Protein AF-A0A7M2Z1N0-F1 (afdb_monomer_lite)

Structure (mmCIF, N/CA/C/O backbone):
data_AF-A0A7M2Z1N0-F1
#
_entry.id   AF-A0A7M2Z1N0-F1
#
loop_
_atom_site.group_PDB
_atom_site.id
_atom_site.type_symbol
_atom_site.label_atom_id
_atom_site.label_alt_id
_atom_site.label_comp_id
_atom_site.label_asym_id
_atom_site.label_entity_id
_atom_site.label_seq_id
_atom_site.pdbx_PDB_ins_code
_atom_site.Cartn_x
_atom_site.Cartn_y
_atom_site.Cartn_z
_atom_site.occupancy
_atom_site.B_iso_or_equiv
_atom_site.auth_seq_id
_atom_site.auth_comp_id
_atom_site.auth_asym_id
_atom_site.auth_atom_id
_atom_site.pdbx_PDB_model_num
ATOM 1 N N . MET A 1 1 ? 5.461 -5.531 4.318 1.00 90.56 1 MET A N 1
ATOM 2 C CA . MET A 1 1 ? 5.953 -4.164 4.596 1.00 90.56 1 MET A CA 1
ATOM 3 C C . MET A 1 1 ? 7.405 -4.163 5.046 1.00 90.56 1 MET A C 1
ATOM 5 O O . MET A 1 1 ? 8.198 -3.642 4.290 1.00 90.56 1 MET A O 1
ATOM 9 N N . LEU A 1 2 ? 7.795 -4.766 6.182 1.00 91.38 2 LEU A N 1
ATOM 10 C CA . LEU A 1 2 ? 9.222 -4.802 6.568 1.00 91.38 2 LEU A CA 1
ATOM 11 C C . LEU A 1 2 ? 10.112 -5.473 5.506 1.00 91.38 2 LEU A C 1
ATOM 13 O O . LEU A 1 2 ? 11.117 -4.888 5.131 1.00 91.38 2 LEU A O 1
ATOM 17 N N . ALA A 1 3 ? 9.713 -6.652 5.008 1.00 93.00 3 ALA A N 1
ATOM 18 C CA . ALA A 1 3 ? 10.433 -7.359 3.941 1.00 93.00 3 ALA A CA 1
ATOM 19 C C . ALA A 1 3 ? 10.630 -6.467 2.703 1.00 93.00 3 ALA A C 1
ATOM 21 O O . ALA A 1 3 ? 11.765 -6.174 2.363 1.00 93.00 3 ALA A O 1
ATOM 22 N N . VAL A 1 4 ? 9.543 -5.908 2.160 1.00 93.25 4 VAL A N 1
ATOM 23 C CA . VAL A 1 4 ? 9.588 -4.947 1.040 1.00 93.25 4 VAL A CA 1
ATOM 24 C C . VAL A 1 4 ? 10.493 -3.743 1.330 1.00 93.25 4 VAL A C 1
ATOM 26 O O . VAL A 1 4 ? 11.291 -3.357 0.492 1.00 93.25 4 VAL A O 1
ATOM 29 N N . GLY A 1 5 ? 10.468 -3.183 2.543 1.00 92.56 5 GLY A N 1
ATOM 30 C CA . GLY A 1 5 ? 11.383 -2.095 2.906 1.00 92.56 5 GLY A CA 1
ATOM 31 C C . GLY A 1 5 ? 12.863 -2.502 2.859 1.00 92.56 5 GLY A C 1
ATOM 32 O O . GLY A 1 5 ? 13.707 -1.705 2.458 1.00 92.56 5 GLY A O 1
ATOM 33 N N . VAL A 1 6 ? 13.183 -3.743 3.239 1.00 94.00 6 VAL A N 1
ATOM 34 C CA . VAL A 1 6 ? 14.538 -4.304 3.105 1.00 94.00 6 VAL A CA 1
ATOM 35 C C . VAL A 1 6 ? 14.880 -4.554 1.637 1.00 94.00 6 VAL A C 1
ATOM 37 O O . VAL A 1 6 ? 15.992 -4.236 1.225 1.00 94.00 6 VAL A O 1
ATOM 40 N N . GLU A 1 7 ? 13.941 -5.074 0.847 1.00 93.38 7 GLU A N 1
ATOM 41 C CA . GLU A 1 7 ? 14.101 -5.296 -0.597 1.00 93.38 7 GLU A CA 1
ATOM 42 C C . GLU A 1 7 ? 14.422 -3.979 -1.310 1.00 93.38 7 GLU A C 1
ATOM 44 O O . GLU A 1 7 ? 15.454 -3.883 -1.971 1.00 93.38 7 GLU A O 1
ATOM 49 N N . VAL A 1 8 ? 13.643 -2.921 -1.056 1.00 91.19 8 VAL A N 1
ATOM 50 C CA . VAL A 1 8 ? 13.890 -1.567 -1.573 1.00 91.19 8 VAL A CA 1
ATOM 51 C C . VAL A 1 8 ? 15.284 -1.072 -1.176 1.00 91.19 8 VAL A C 1
ATOM 53 O O . VAL A 1 8 ? 16.044 -0.615 -2.032 1.00 91.19 8 VAL A O 1
ATOM 56 N N . LEU A 1 9 ? 15.674 -1.189 0.099 1.00 92.81 9 LEU A N 1
ATOM 57 C CA . LEU A 1 9 ? 17.006 -0.766 0.541 1.00 92.81 9 LEU A CA 1
ATOM 58 C C . LEU A 1 9 ? 18.113 -1.501 -0.222 1.00 92.81 9 LEU A C 1
ATOM 60 O O . LEU A 1 9 ? 19.045 -0.870 -0.724 1.00 92.81 9 LEU A O 1
ATOM 64 N N . VAL A 1 10 ? 18.017 -2.828 -0.295 1.00 92.81 10 VAL A N 1
ATOM 65 C CA . VAL A 1 10 ? 19.025 -3.696 -0.909 1.00 92.81 10 VAL A CA 1
ATOM 66 C C . VAL A 1 10 ? 19.112 -3.439 -2.410 1.00 92.81 10 VAL A C 1
ATOM 68 O O . VAL A 1 10 ? 20.208 -3.228 -2.929 1.00 92.81 10 VAL A O 1
ATOM 71 N N . THR A 1 11 ? 17.978 -3.388 -3.103 1.00 90.25 11 THR A N 1
ATOM 72 C CA . THR A 1 11 ? 17.897 -3.219 -4.556 1.00 90.25 11 THR A CA 1
ATOM 73 C C . THR A 1 11 ? 18.442 -1.873 -5.005 1.00 90.25 11 THR A C 1
ATOM 75 O O . THR A 1 11 ? 19.354 -1.831 -5.830 1.00 90.25 11 THR A O 1
ATOM 78 N N . TYR A 1 12 ? 18.020 -0.775 -4.378 1.00 89.00 12 TYR A N 1
ATOM 79 C CA . TYR A 1 12 ? 18.525 0.557 -4.724 1.00 89.00 12 TYR A CA 1
ATOM 80 C C . TYR A 1 12 ? 19.958 0.821 -4.222 1.00 89.00 12 TYR A C 1
ATOM 82 O O . TYR A 1 12 ? 20.596 1.784 -4.651 1.00 89.00 12 TYR A O 1
ATOM 90 N N . THR A 1 13 ? 20.491 -0.037 -3.345 1.00 90.31 13 THR A N 1
ATOM 91 C CA . THR A 1 13 ? 21.913 -0.018 -2.970 1.00 90.31 13 THR A CA 1
ATOM 92 C C . THR A 1 13 ? 22.778 -0.784 -3.971 1.00 90.31 13 THR A C 1
ATOM 94 O O . THR A 1 13 ? 23.882 -0.333 -4.276 1.00 90.31 13 THR A O 1
ATOM 97 N N . ARG A 1 14 ? 22.306 -1.942 -4.460 1.00 91.44 14 ARG A N 1
ATOM 98 C CA . ARG A 1 14 ? 23.122 -2.902 -5.223 1.00 91.44 14 ARG A CA 1
ATOM 99 C C . ARG A 1 14 ? 23.030 -2.748 -6.741 1.00 91.44 14 ARG A C 1
ATOM 101 O O . ARG A 1 14 ? 24.012 -3.030 -7.422 1.00 91.44 14 ARG A O 1
ATOM 108 N N . ILE A 1 15 ? 21.860 -2.388 -7.273 1.00 85.38 15 ILE A N 1
ATOM 109 C CA . ILE A 1 15 ? 21.615 -2.418 -8.719 1.00 85.38 15 ILE A CA 1
ATOM 110 C C . ILE A 1 15 ? 22.204 -1.155 -9.370 1.00 85.38 15 ILE A C 1
ATOM 112 O O . ILE A 1 15 ? 22.010 -0.049 -8.851 1.00 85.38 15 ILE A O 1
ATOM 116 N N . PRO A 1 16 ? 22.935 -1.276 -10.496 1.00 86.25 16 PRO A N 1
ATOM 117 C CA . PRO A 1 16 ? 23.419 -0.128 -11.251 1.00 86.25 16 PRO A CA 1
ATOM 118 C C . PRO A 1 16 ? 22.291 0.833 -11.643 1.00 86.25 16 PRO A C 1
ATOM 120 O O . PRO A 1 16 ? 21.259 0.426 -12.157 1.00 86.25 16 PRO A O 1
ATOM 123 N N . VAL A 1 17 ? 22.520 2.139 -11.492 1.00 85.56 17 VAL A N 1
ATOM 124 C CA . VAL A 1 17 ? 21.504 3.186 -11.734 1.00 85.56 17 VAL A CA 1
ATOM 125 C C . VAL A 1 17 ? 20.856 3.105 -13.123 1.00 85.56 17 VAL A C 1
ATOM 127 O O . VAL A 1 17 ? 19.671 3.378 -13.252 1.00 85.56 17 VAL A O 1
ATOM 130 N N . ARG A 1 18 ? 21.608 2.694 -14.153 1.00 81.44 18 ARG A N 1
ATOM 131 C CA . ARG A 1 18 ? 21.105 2.535 -15.533 1.00 81.44 18 ARG A CA 1
ATOM 132 C C . ARG A 1 18 ? 20.055 1.424 -15.691 1.00 81.44 18 ARG A C 1
ATOM 134 O O . ARG A 1 18 ? 19.368 1.399 -16.704 1.00 81.44 18 ARG A O 1
ATOM 141 N N . GLU A 1 19 ? 20.000 0.493 -14.742 1.00 80.19 19 GLU A N 1
ATOM 142 C CA . GLU A 1 19 ? 19.048 -0.624 -14.702 1.00 80.19 19 GLU A CA 1
ATOM 143 C C . GLU A 1 19 ? 17.801 -0.258 -13.877 1.00 80.19 19 GLU A C 1
ATOM 145 O O . GLU A 1 19 ? 16.768 -0.902 -14.008 1.00 80.19 19 GLU A O 1
ATOM 150 N N . LEU A 1 20 ? 17.867 0.820 -13.084 1.00 81.44 20 LEU A N 1
ATOM 151 C CA . LEU A 1 20 ? 16.766 1.309 -12.262 1.00 81.44 20 LEU A CA 1
ATOM 152 C C . LEU A 1 20 ? 15.979 2.417 -12.970 1.00 81.44 20 LEU A C 1
ATOM 154 O O . LEU A 1 20 ? 16.529 3.306 -13.624 1.00 81.44 20 LEU A O 1
ATOM 158 N N . TYR A 1 21 ? 14.667 2.425 -12.768 1.00 73.88 21 TYR A N 1
ATOM 159 C CA . TYR A 1 21 ? 13.783 3.413 -13.375 1.00 73.88 21 TYR A CA 1
ATOM 160 C C . TYR A 1 21 ? 13.758 4.731 -12.602 1.00 73.88 21 TYR A C 1
ATOM 162 O O . TYR A 1 21 ? 13.523 4.760 -11.393 1.00 73.88 21 TYR A O 1
ATOM 170 N N . HIS A 1 22 ? 13.982 5.846 -13.307 1.00 73.44 22 HIS A N 1
ATOM 171 C CA . HIS A 1 22 ? 13.961 7.202 -12.733 1.00 73.44 22 HIS A CA 1
ATOM 172 C C . HIS A 1 22 ? 14.887 7.394 -11.523 1.00 73.44 22 HIS A C 1
ATOM 174 O O . HIS A 1 22 ? 14.606 8.160 -10.598 1.00 73.44 22 HIS A O 1
ATOM 180 N N . VAL A 1 23 ? 16.029 6.711 -11.524 1.00 76.88 23 VAL A N 1
ATOM 181 C CA . VAL A 1 23 ? 17.071 6.883 -10.511 1.00 76.88 23 VAL A CA 1
ATOM 182 C C . VAL A 1 23 ? 18.241 7.641 -11.124 1.00 76.88 23 VAL A C 1
ATOM 184 O O . VAL A 1 23 ? 18.687 7.326 -12.220 1.00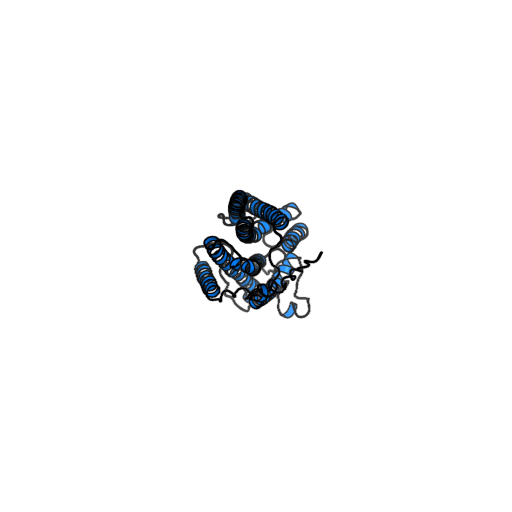 76.88 23 VAL A O 1
ATOM 187 N N . ARG A 1 24 ? 18.732 8.671 -10.427 1.00 79.88 24 ARG A N 1
ATOM 188 C CA . ARG A 1 24 ? 19.894 9.474 -10.860 1.00 79.88 24 ARG A CA 1
ATOM 189 C C . ARG A 1 24 ? 21.173 9.146 -10.088 1.00 79.88 24 ARG A C 1
ATOM 191 O O . ARG A 1 24 ? 22.262 9.462 -10.550 1.00 79.88 24 ARG A O 1
ATOM 198 N N . SER A 1 25 ? 21.046 8.527 -8.917 1.00 80.69 25 SER A N 1
ATOM 199 C CA . SER A 1 25 ? 22.147 8.202 -8.010 1.00 80.69 25 SER A CA 1
ATOM 200 C C . SER A 1 25 ? 21.927 6.837 -7.358 1.00 80.69 25 SER A C 1
ATOM 202 O O . SER A 1 25 ? 20.792 6.450 -7.097 1.00 80.69 25 SER A O 1
ATOM 204 N N . GLY A 1 26 ? 23.011 6.097 -7.116 1.00 83.44 26 GLY A N 1
ATOM 205 C CA . GLY A 1 26 ? 22.979 4.757 -6.520 1.00 83.44 26 GLY A CA 1
ATOM 206 C C . GLY A 1 26 ? 23.680 4.694 -5.163 1.00 83.44 26 GLY A C 1
ATOM 207 O O . GLY A 1 26 ? 24.181 5.700 -4.655 1.00 83.44 26 GLY A O 1
ATOM 208 N N . GLY A 1 27 ? 23.739 3.493 -4.591 1.00 87.62 27 GLY A N 1
ATOM 209 C CA . GLY A 1 27 ? 24.408 3.222 -3.319 1.00 87.62 27 GLY A CA 1
ATOM 210 C C . GLY A 1 27 ? 23.518 3.444 -2.093 1.00 87.62 27 GLY A C 1
ATOM 211 O O . GLY A 1 27 ? 22.333 3.757 -2.198 1.00 87.62 27 GLY A O 1
ATOM 212 N N . ILE A 1 28 ? 24.108 3.282 -0.904 1.00 91.50 28 ILE A N 1
ATOM 213 C CA . ILE A 1 28 ? 23.374 3.194 0.374 1.00 91.50 28 ILE A CA 1
ATOM 214 C C . ILE A 1 28 ? 22.500 4.428 0.630 1.00 91.50 28 ILE A C 1
ATOM 216 O O . ILE A 1 28 ? 21.374 4.294 1.100 1.00 91.50 28 ILE A O 1
ATOM 220 N N . ALA A 1 29 ? 22.981 5.631 0.303 1.00 88.06 29 ALA A N 1
ATOM 221 C CA . ALA A 1 29 ? 22.214 6.861 0.505 1.00 88.06 29 ALA A CA 1
ATOM 222 C C . ALA A 1 29 ? 20.947 6.911 -0.370 1.00 88.06 29 ALA A C 1
ATOM 224 O O . ALA A 1 29 ? 19.878 7.283 0.114 1.00 88.06 29 ALA A O 1
ATOM 225 N N . ALA A 1 30 ? 21.046 6.489 -1.635 1.00 84.00 30 ALA A N 1
ATOM 226 C CA . ALA A 1 30 ? 19.900 6.410 -2.537 1.00 84.00 30 ALA A CA 1
ATOM 227 C C . ALA A 1 30 ? 18.911 5.323 -2.087 1.00 84.00 30 ALA A C 1
ATOM 229 O O . ALA A 1 30 ? 17.706 5.576 -2.026 1.00 84.00 30 ALA A O 1
ATOM 230 N N . GLY A 1 31 ? 19.423 4.153 -1.683 1.00 89.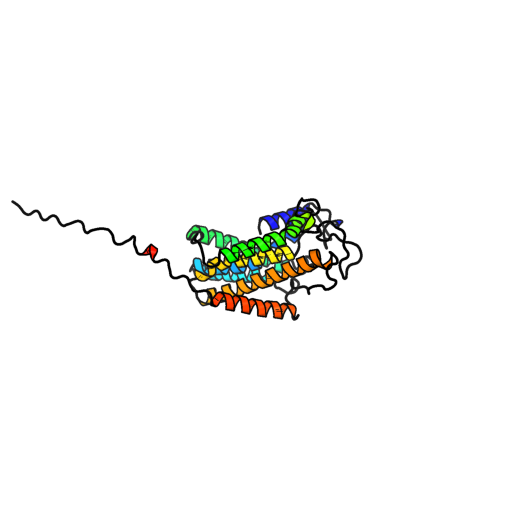56 31 GLY A N 1
ATOM 231 C CA . GLY A 1 31 ? 18.614 3.078 -1.109 1.00 89.56 31 GLY A CA 1
ATOM 232 C C . GLY A 1 31 ? 17.877 3.497 0.162 1.00 89.56 31 GLY A C 1
ATOM 233 O O . GLY A 1 31 ? 16.673 3.266 0.285 1.00 89.56 31 GLY A O 1
ATOM 234 N N . ALA A 1 32 ? 18.550 4.198 1.075 1.00 90.62 32 ALA A N 1
ATOM 235 C CA . ALA A 1 32 ? 17.934 4.747 2.279 1.00 90.62 32 ALA A CA 1
ATOM 236 C C . ALA A 1 32 ? 16.858 5.794 1.947 1.00 90.62 32 ALA A C 1
ATOM 238 O O . ALA A 1 32 ? 15.781 5.770 2.540 1.00 90.62 32 ALA A O 1
ATOM 239 N N . GLY A 1 33 ? 17.103 6.672 0.968 1.00 88.38 33 GLY A N 1
ATOM 240 C CA . GLY A 1 33 ? 16.124 7.663 0.510 1.00 88.38 33 GLY A CA 1
ATOM 241 C C . GLY A 1 33 ? 14.858 7.033 -0.081 1.00 88.38 33 GLY A C 1
ATOM 242 O O . GLY A 1 33 ? 13.748 7.467 0.230 1.00 88.38 33 GLY A O 1
ATOM 243 N N . ARG A 1 34 ? 15.007 5.971 -0.880 1.00 88.50 34 ARG A N 1
ATOM 244 C CA . ARG A 1 34 ? 13.884 5.203 -1.446 1.00 88.50 34 ARG A CA 1
ATOM 245 C C . ARG A 1 34 ? 13.136 4.412 -0.378 1.00 88.50 34 ARG A C 1
ATOM 247 O O . ARG A 1 34 ? 11.911 4.437 -0.352 1.00 88.50 34 ARG A O 1
ATOM 254 N N . THR A 1 35 ? 13.858 3.822 0.570 1.00 92.19 35 THR A N 1
ATOM 255 C CA . THR A 1 35 ? 13.254 3.156 1.734 1.00 92.19 35 THR A CA 1
ATOM 256 C C . THR A 1 35 ? 12.463 4.146 2.584 1.00 92.19 35 THR A C 1
ATOM 258 O O . THR A 1 35 ? 11.361 3.841 3.024 1.00 92.19 35 THR A O 1
ATOM 261 N N . LEU A 1 36 ? 12.977 5.363 2.786 1.00 91.56 36 LEU A N 1
ATOM 262 C CA . LEU A 1 36 ? 12.258 6.414 3.503 1.00 91.56 36 LEU A CA 1
ATOM 263 C C . LEU A 1 36 ? 10.982 6.840 2.760 1.00 91.56 36 LEU A C 1
ATOM 265 O O . LEU A 1 36 ? 9.962 7.081 3.402 1.00 91.56 36 LEU A O 1
ATOM 269 N N . ALA A 1 37 ? 11.019 6.905 1.425 1.00 89.38 37 ALA A N 1
ATOM 270 C CA . ALA A 1 37 ? 9.825 7.143 0.617 1.00 89.38 37 ALA A CA 1
ATOM 271 C C . ALA A 1 37 ? 8.790 6.024 0.806 1.00 89.38 37 ALA A C 1
ATOM 273 O O . ALA A 1 37 ? 7.655 6.341 1.147 1.00 89.38 37 ALA A O 1
ATOM 274 N N . PHE A 1 38 ? 9.211 4.757 0.729 1.00 92.69 38 PHE A N 1
ATOM 275 C CA . PHE A 1 38 ? 8.374 3.580 0.994 1.00 92.69 38 PHE A CA 1
ATOM 276 C C . PHE A 1 38 ? 7.762 3.580 2.414 1.00 92.69 38 PHE A C 1
ATOM 278 O O . PHE A 1 38 ? 6.584 3.292 2.634 1.00 92.69 38 PHE A O 1
ATOM 285 N N . VAL A 1 39 ? 8.557 3.939 3.426 1.00 94.44 39 VAL A N 1
ATOM 286 C CA . VAL A 1 39 ? 8.072 4.070 4.808 1.00 94.44 39 VAL A CA 1
ATOM 287 C C . VAL A 1 39 ? 7.045 5.206 4.921 1.00 94.44 39 VAL A C 1
ATOM 289 O O . VAL A 1 39 ? 6.071 5.088 5.661 1.00 94.44 39 VAL A O 1
ATOM 292 N N . GLY A 1 40 ? 7.221 6.301 4.181 1.00 92.44 40 GLY A N 1
ATOM 293 C CA . GLY A 1 40 ? 6.223 7.366 4.113 1.00 92.44 40 GLY A CA 1
ATOM 294 C C . GLY A 1 40 ? 4.930 6.905 3.436 1.00 92.44 40 GLY A C 1
ATOM 295 O O . GLY A 1 40 ? 3.848 7.024 4.011 1.00 92.44 40 GLY A O 1
ATOM 296 N N . PHE A 1 41 ? 5.045 6.337 2.238 1.00 92.00 41 PHE A N 1
ATOM 297 C CA . PHE A 1 41 ? 3.962 5.747 1.460 1.00 92.00 41 PHE A CA 1
ATOM 298 C C . PHE A 1 41 ? 4.438 4.414 0.892 1.00 92.00 41 PHE A C 1
ATOM 300 O O . PHE A 1 41 ? 5.450 4.416 0.203 1.00 92.00 41 PHE A O 1
ATOM 307 N N . PRO A 1 42 ? 3.745 3.300 1.181 1.00 95.19 42 PRO A N 1
ATOM 308 C CA . PRO A 1 42 ? 2.372 3.194 1.677 1.00 95.19 42 PRO A CA 1
ATOM 309 C C . PRO A 1 42 ? 2.281 3.055 3.206 1.00 95.19 42 PRO A C 1
ATOM 311 O O . PRO A 1 42 ? 1.185 3.117 3.773 1.00 95.19 42 PRO A O 1
ATOM 314 N N . VAL A 1 43 ? 3.409 2.838 3.895 1.00 96.88 43 VAL A N 1
ATOM 315 C CA . VAL A 1 43 ? 3.412 2.381 5.296 1.00 96.88 43 VAL A CA 1
ATOM 316 C C . VAL A 1 43 ? 2.797 3.419 6.243 1.00 96.88 43 VAL A C 1
ATOM 318 O O . VAL A 1 43 ? 2.075 3.031 7.162 1.00 96.88 43 VAL A O 1
ATOM 321 N N . GLY A 1 44 ? 2.977 4.720 5.994 1.00 96.00 44 GLY A N 1
ATOM 322 C CA . GLY A 1 44 ? 2.344 5.793 6.769 1.00 96.00 44 GLY A CA 1
ATOM 323 C C . GLY A 1 44 ? 0.810 5.725 6.784 1.00 96.00 44 GLY A C 1
ATOM 324 O O . GLY A 1 44 ? 0.187 5.846 7.841 1.00 96.00 44 GLY A O 1
ATOM 325 N N . LEU A 1 45 ? 0.175 5.431 5.646 1.00 96.75 45 LEU A N 1
ATOM 326 C CA . LEU A 1 45 ? -1.287 5.299 5.584 1.00 96.75 45 LEU A CA 1
ATOM 327 C C . LEU A 1 45 ? -1.780 4.059 6.349 1.00 96.75 45 LEU A C 1
ATOM 329 O O . LEU A 1 45 ? -2.741 4.125 7.117 1.00 96.75 45 LEU A O 1
ATOM 333 N N . ALA A 1 46 ? -1.086 2.926 6.223 1.00 98.00 46 ALA A N 1
ATOM 334 C CA . ALA A 1 46 ? -1.409 1.744 7.023 1.00 98.00 46 ALA A CA 1
ATOM 335 C C . ALA A 1 46 ? -1.200 1.993 8.530 1.00 98.00 46 ALA A C 1
ATOM 337 O O . ALA A 1 46 ? -2.007 1.558 9.357 1.00 98.00 46 ALA A O 1
ATOM 338 N N . ALA A 1 47 ? -0.161 2.744 8.895 1.00 97.94 47 ALA A N 1
ATOM 339 C CA . ALA A 1 47 ? 0.136 3.111 10.272 1.00 97.94 47 ALA A CA 1
ATOM 340 C C . ALA A 1 47 ? -0.982 3.955 10.909 1.00 97.94 47 ALA A C 1
ATOM 342 O O . ALA A 1 47 ? -1.383 3.685 12.044 1.00 97.94 47 ALA A O 1
ATOM 343 N N . ALA A 1 48 ? -1.575 4.896 10.164 1.00 97.75 48 ALA A N 1
ATOM 344 C CA . ALA A 1 48 ? -2.722 5.673 10.6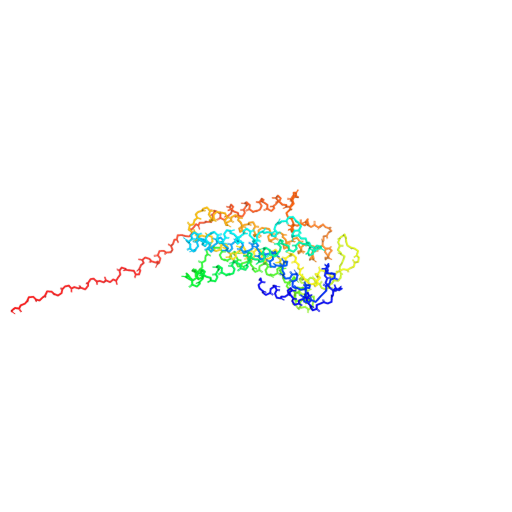35 1.00 97.75 48 ALA A CA 1
ATOM 345 C C . ALA A 1 48 ? -3.928 4.784 11.014 1.00 97.75 48 ALA A C 1
ATOM 347 O O . ALA A 1 48 ? -4.575 5.016 12.041 1.00 97.75 48 ALA A O 1
ATOM 348 N N . ALA A 1 49 ? -4.195 3.714 10.253 1.00 97.56 49 ALA A N 1
ATOM 349 C CA . ALA A 1 49 ? -5.237 2.741 10.595 1.00 97.56 49 ALA A CA 1
ATOM 350 C C . ALA A 1 49 ? -4.908 1.943 11.871 1.00 97.56 49 ALA A C 1
ATOM 352 O O . ALA A 1 49 ? -5.785 1.716 12.708 1.00 97.56 49 ALA A O 1
ATOM 353 N N . ILE A 1 50 ? -3.647 1.534 12.043 1.00 97.12 50 ILE A N 1
ATOM 354 C CA . ILE A 1 50 ? -3.189 0.808 13.238 1.00 97.12 50 ILE A CA 1
ATOM 355 C C . ILE A 1 50 ? -3.338 1.685 14.487 1.00 97.12 50 ILE A C 1
ATOM 357 O O . ILE A 1 50 ? -3.844 1.220 15.510 1.00 97.12 50 ILE A O 1
ATOM 361 N N . LEU A 1 51 ? -2.965 2.964 14.404 1.00 96.94 51 LEU A N 1
ATOM 362 C CA . LEU A 1 51 ? -3.064 3.908 15.519 1.00 96.94 51 LEU A CA 1
ATOM 363 C C . LEU A 1 51 ? -4.498 4.099 16.019 1.00 96.94 51 LEU A C 1
ATOM 365 O O . LEU A 1 51 ? -4.705 4.186 17.229 1.00 96.94 51 LEU A O 1
ATOM 369 N N . ALA A 1 52 ? -5.493 4.088 15.127 1.00 95.69 52 ALA A N 1
ATOM 370 C CA . ALA A 1 52 ? -6.901 4.112 15.522 1.00 95.69 52 ALA A CA 1
ATOM 371 C C . ALA A 1 52 ? -7.270 2.902 16.402 1.00 95.69 52 ALA A C 1
ATOM 373 O O . ALA A 1 52 ? -7.930 3.052 17.431 1.00 95.69 52 ALA A O 1
ATOM 374 N N . ILE A 1 53 ? -6.795 1.705 16.044 1.00 94.81 53 ILE A N 1
ATOM 375 C CA . ILE A 1 53 ? -7.027 0.474 16.817 1.00 94.81 53 ILE A CA 1
ATOM 376 C C . ILE A 1 53 ? -6.290 0.533 18.163 1.00 94.81 53 ILE A C 1
ATOM 378 O O . ILE A 1 53 ? -6.850 0.169 19.199 1.00 94.81 53 ILE A O 1
ATOM 382 N N . VAL A 1 54 ? -5.043 1.012 18.166 1.00 94.25 54 VAL A N 1
ATOM 383 C CA . VAL A 1 54 ? -4.234 1.160 19.385 1.00 94.25 54 VAL A CA 1
ATOM 384 C C . VAL A 1 54 ? -4.874 2.152 20.361 1.00 94.25 54 VAL A C 1
ATOM 386 O O . VAL A 1 54 ? -4.943 1.866 21.558 1.00 94.25 54 VAL A O 1
ATOM 389 N N . ALA A 1 55 ? -5.392 3.279 19.865 1.00 93.31 55 ALA A N 1
ATOM 390 C CA . ALA A 1 55 ? -6.071 4.284 20.678 1.00 93.31 55 ALA A CA 1
ATOM 391 C C . ALA A 1 55 ? -7.319 3.720 21.381 1.00 93.31 55 ALA A C 1
ATOM 393 O O . ALA A 1 55 ? -7.483 3.925 22.586 1.00 93.31 55 ALA A O 1
ATOM 394 N N . ASP A 1 56 ? -8.162 2.973 20.656 1.00 92.44 56 ASP A N 1
ATOM 395 C CA . ASP A 1 56 ? -9.371 2.341 21.210 1.00 92.44 56 ASP A CA 1
ATOM 396 C C . ASP A 1 56 ? -9.029 1.305 22.292 1.00 92.44 56 ASP A C 1
ATOM 398 O O . ASP A 1 56 ? -9.623 1.293 23.373 1.00 92.44 56 ASP A O 1
ATOM 402 N N . ARG A 1 57 ? -8.015 0.467 22.032 1.00 88.81 57 ARG A N 1
ATOM 403 C CA . ARG A 1 57 ? -7.597 -0.604 22.948 1.00 88.81 57 ARG A CA 1
ATOM 404 C C . ARG A 1 57 ? -6.953 -0.081 24.224 1.00 88.81 57 ARG A C 1
ATOM 406 O O . ARG A 1 57 ? -7.207 -0.624 25.297 1.00 88.81 57 ARG A O 1
ATOM 413 N N . ALA A 1 58 ? -6.124 0.956 24.123 1.00 87.31 58 ALA A N 1
ATOM 414 C CA . ALA A 1 58 ? -5.408 1.489 25.275 1.00 87.31 58 ALA A CA 1
ATOM 415 C C . ALA A 1 58 ? -6.344 2.158 26.293 1.00 87.31 58 ALA A C 1
ATOM 417 O O . ALA A 1 58 ? -6.041 2.153 27.486 1.00 87.31 58 ALA A O 1
ATOM 418 N N . GLY A 1 59 ? -7.445 2.773 25.840 1.00 81.44 59 GLY A N 1
ATOM 419 C CA . GLY A 1 59 ? -8.440 3.432 26.700 1.00 81.44 59 GLY A CA 1
ATOM 420 C C . GLY A 1 59 ? -7.911 4.612 27.535 1.00 81.44 59 GLY A C 1
ATOM 421 O O . GLY A 1 59 ? -8.643 5.171 28.348 1.00 81.44 59 GLY A O 1
ATOM 422 N N . ARG A 1 60 ? -6.642 5.005 27.358 1.00 87.00 60 ARG A N 1
ATOM 423 C CA . ARG A 1 60 ? -5.976 6.093 28.084 1.00 87.00 60 ARG A CA 1
ATOM 424 C C . ARG A 1 60 ? -5.922 7.346 27.220 1.00 87.00 60 ARG A C 1
ATOM 426 O O . ARG A 1 60 ? -5.437 7.293 26.091 1.00 87.00 60 ARG A O 1
ATOM 433 N N . ARG A 1 61 ? -6.312 8.495 27.789 1.00 89.94 61 ARG A N 1
ATOM 434 C CA . ARG A 1 61 ? -6.281 9.801 27.098 1.00 89.94 61 ARG A CA 1
ATOM 435 C C . ARG A 1 61 ? -4.907 10.116 26.499 1.00 89.94 61 ARG A C 1
ATOM 437 O O . ARG A 1 61 ? -4.833 10.484 25.336 1.00 89.94 61 ARG A O 1
ATOM 444 N N . ALA A 1 62 ? -3.828 9.898 27.253 1.00 91.12 62 ALA A N 1
ATOM 445 C CA . ALA A 1 62 ? -2.464 10.139 26.773 1.00 91.12 62 ALA A CA 1
ATOM 446 C C . ALA A 1 62 ? -2.110 9.297 25.532 1.00 91.12 62 ALA A C 1
ATOM 448 O O . ALA A 1 62 ? -1.527 9.812 24.583 1.00 91.12 62 ALA A O 1
ATOM 449 N N . THR A 1 63 ? -2.509 8.021 25.502 1.00 90.06 63 THR A N 1
ATOM 450 C CA . THR A 1 63 ? -2.287 7.154 24.336 1.00 90.06 63 THR A CA 1
ATOM 451 C C . THR A 1 63 ? -3.139 7.581 23.147 1.00 90.06 63 THR A C 1
ATOM 453 O O . THR A 1 63 ? -2.653 7.542 22.025 1.00 90.06 63 THR A O 1
ATOM 456 N N . ALA A 1 64 ? -4.373 8.038 23.377 1.00 91.19 64 ALA A N 1
ATOM 457 C CA . ALA A 1 64 ? -5.213 8.581 22.313 1.00 91.19 64 ALA A CA 1
ATOM 458 C C . ALA A 1 64 ? -4.605 9.851 21.691 1.00 91.19 64 ALA A C 1
ATOM 460 O O . ALA A 1 64 ? -4.570 9.963 20.470 1.00 91.19 64 ALA A O 1
ATOM 461 N N . PHE A 1 65 ? -4.062 10.767 22.504 1.00 94.62 65 PHE A N 1
ATOM 462 C CA . PHE A 1 65 ? -3.349 11.947 22.000 1.00 94.62 65 PHE A CA 1
ATOM 463 C C . PHE A 1 65 ? -2.091 11.570 21.214 1.00 94.62 65 PHE A C 1
ATOM 465 O O . PHE A 1 65 ? -1.897 12.066 20.108 1.00 94.62 65 PHE A O 1
ATOM 472 N N . ALA A 1 66 ? -1.269 10.659 21.743 1.00 95.38 66 ALA A N 1
ATOM 473 C CA . ALA A 1 66 ? -0.078 10.181 21.042 1.00 95.38 66 ALA A CA 1
ATOM 474 C C . ALA A 1 66 ? -0.435 9.485 19.717 1.00 95.38 66 ALA A C 1
ATOM 476 O O . ALA A 1 66 ? 0.227 9.706 18.709 1.00 95.38 66 ALA A O 1
ATOM 477 N N . ALA A 1 67 ? -1.510 8.694 19.691 1.00 95.00 67 ALA A N 1
ATOM 478 C CA . ALA A 1 67 ? -1.998 8.053 18.476 1.00 95.00 67 ALA A CA 1
ATOM 479 C C . ALA A 1 67 ? -2.549 9.065 17.461 1.00 95.00 67 ALA A C 1
ATOM 481 O O . ALA A 1 67 ? -2.292 8.930 16.271 1.00 95.00 67 ALA A O 1
ATOM 482 N N . ALA A 1 68 ? -3.256 10.105 17.907 1.00 95.31 68 ALA A N 1
ATOM 483 C CA . ALA A 1 68 ? -3.715 11.174 17.022 1.00 95.31 68 ALA A CA 1
ATOM 484 C C . ALA A 1 68 ? -2.536 11.957 16.418 1.00 95.31 68 ALA A C 1
ATOM 486 O O . ALA A 1 68 ? -2.509 12.185 15.211 1.00 95.31 68 ALA A O 1
ATOM 487 N N . ALA A 1 69 ? -1.535 12.306 17.234 1.00 96.75 69 ALA A N 1
ATOM 488 C CA . ALA A 1 69 ? -0.313 12.959 16.768 1.00 96.75 69 ALA A CA 1
ATOM 489 C C . ALA A 1 69 ? 0.462 12.069 15.784 1.00 96.75 69 ALA A C 1
ATOM 491 O O . ALA A 1 69 ? 0.869 12.527 14.721 1.00 96.75 69 ALA A O 1
ATOM 492 N N . GLY A 1 70 ? 0.601 10.777 16.096 1.00 97.12 70 GLY A N 1
ATOM 493 C CA . GLY A 1 70 ? 1.226 9.800 15.206 1.00 97.12 70 GLY A CA 1
ATOM 494 C C . GLY A 1 70 ? 0.504 9.661 13.876 1.00 97.12 70 GLY A C 1
ATOM 495 O O . GLY A 1 70 ? 1.158 9.607 12.842 1.00 97.12 70 GLY A O 1
ATOM 496 N N . ALA A 1 71 ? -0.831 9.657 13.886 1.00 96.44 71 ALA A N 1
ATOM 497 C CA . ALA A 1 71 ? -1.623 9.572 12.668 1.00 96.44 71 ALA A CA 1
ATOM 498 C C . ALA A 1 71 ? -1.454 10.838 11.821 1.00 96.44 71 ALA A C 1
ATOM 500 O O . ALA A 1 71 ? -1.250 10.724 10.618 1.00 96.44 71 ALA A O 1
ATOM 501 N N . ALA A 1 72 ? -1.459 12.023 12.443 1.00 96.00 72 ALA A N 1
ATOM 502 C CA . ALA A 1 72 ? -1.208 13.293 11.760 1.00 96.00 72 ALA A CA 1
ATOM 503 C C . ALA A 1 72 ? 0.185 13.338 11.108 1.00 96.00 72 ALA A C 1
ATOM 505 O O . ALA A 1 72 ? 0.315 13.779 9.969 1.00 96.00 72 ALA A O 1
ATOM 506 N N . LEU A 1 73 ? 1.209 12.831 11.802 1.00 96.50 73 LEU A N 1
ATOM 507 C CA . LEU A 1 73 ? 2.557 12.684 11.253 1.00 96.50 73 LEU A CA 1
ATOM 508 C C . LEU A 1 73 ? 2.584 11.680 10.094 1.00 96.50 73 LEU A C 1
ATOM 510 O O . LEU A 1 73 ? 3.102 11.995 9.029 1.00 96.50 73 LEU A O 1
ATOM 514 N N . ALA A 1 74 ? 1.981 10.502 10.270 1.00 95.19 74 ALA A N 1
ATOM 515 C CA . ALA A 1 74 ? 1.988 9.420 9.287 1.00 95.19 74 ALA A CA 1
ATOM 516 C C . ALA A 1 74 ? 1.315 9.807 7.956 1.00 95.19 74 ALA A C 1
ATOM 518 O O . ALA A 1 74 ? 1.751 9.366 6.895 1.00 95.19 74 ALA A O 1
ATOM 519 N N . VAL A 1 75 ? 0.289 10.666 7.994 1.00 93.38 75 VAL A N 1
ATOM 520 C CA . VAL A 1 75 ? -0.396 11.162 6.787 1.00 93.38 75 VAL A CA 1
ATOM 521 C C . VAL A 1 75 ? 0.261 12.397 6.160 1.00 93.38 75 VAL A C 1
ATOM 523 O O . VAL A 1 75 ? -0.238 12.882 5.147 1.00 93.38 75 VAL A O 1
ATOM 526 N N . ALA A 1 76 ? 1.393 12.886 6.684 1.00 92.19 76 ALA A N 1
ATOM 527 C CA . ALA A 1 76 ? 2.149 13.988 6.072 1.00 92.19 76 ALA A CA 1
ATOM 528 C C . ALA A 1 76 ? 2.577 13.681 4.624 1.00 92.19 76 ALA A C 1
ATOM 530 O O . ALA A 1 76 ? 2.805 14.589 3.832 1.00 92.19 76 ALA A O 1
ATOM 531 N N . ILE A 1 77 ? 2.613 12.401 4.244 1.00 88.12 77 ILE A N 1
ATOM 532 C CA . ILE A 1 77 ? 2.870 11.962 2.871 1.00 88.12 77 ILE A CA 1
ATOM 533 C C . ILE A 1 77 ? 1.802 12.406 1.860 1.00 88.12 77 ILE A C 1
ATOM 535 O O . ILE A 1 77 ? 2.039 12.364 0.663 1.00 88.12 77 ILE A O 1
ATOM 539 N N . VAL A 1 78 ? 0.635 12.858 2.322 1.00 87.44 78 VAL A N 1
ATOM 540 C CA . VAL A 1 78 ? -0.427 13.417 1.468 1.00 87.44 78 VAL A CA 1
ATOM 541 C C . VAL A 1 78 ? -0.165 14.895 1.136 1.00 87.44 78 VAL A C 1
ATOM 543 O O . VAL A 1 78 ? -0.901 15.497 0.355 1.00 87.44 78 VAL A O 1
ATOM 546 N N . TRP A 1 79 ? 0.875 15.516 1.706 1.00 87.75 79 TRP A N 1
ATOM 547 C CA . TRP A 1 79 ? 1.231 16.888 1.355 1.00 87.75 79 TRP A CA 1
ATOM 548 C C . TRP A 1 79 ? 1.564 17.034 -0.137 1.00 87.75 79 TRP A C 1
ATOM 550 O O . TRP A 1 79 ? 2.122 16.113 -0.739 1.00 87.75 79 TRP A O 1
ATOM 560 N N . PRO A 1 80 ? 1.240 18.190 -0.750 1.00 82.12 80 PRO A N 1
ATOM 561 C CA . PRO A 1 80 ? 1.535 18.431 -2.157 1.00 82.12 80 PRO A CA 1
ATOM 562 C C . PRO A 1 80 ? 3.008 18.164 -2.489 1.00 82.12 80 PRO A C 1
ATOM 564 O O . PRO A 1 80 ? 3.902 18.650 -1.799 1.00 82.12 80 PRO A O 1
ATOM 567 N N . GLY A 1 81 ? 3.249 17.374 -3.538 1.00 77.88 81 GLY A N 1
ATOM 568 C CA . GLY A 1 81 ? 4.591 16.988 -3.989 1.00 77.88 81 GLY A CA 1
ATOM 569 C C . GLY A 1 81 ? 5.245 15.845 -3.206 1.00 77.88 81 GLY A C 1
ATOM 570 O O . GLY A 1 81 ? 6.316 15.395 -3.596 1.00 77.88 81 GLY A O 1
ATOM 571 N N . ALA A 1 82 ? 4.623 15.344 -2.130 1.00 81.94 82 ALA A N 1
ATOM 572 C CA . ALA A 1 82 ? 5.204 14.268 -1.327 1.00 81.94 82 ALA A CA 1
ATOM 573 C C . ALA A 1 82 ? 5.067 12.872 -1.957 1.00 81.94 82 ALA A C 1
ATOM 575 O O . ALA A 1 82 ? 5.941 12.016 -1.766 1.00 81.94 82 ALA A O 1
ATOM 576 N N . LEU A 1 83 ? 4.014 12.697 -2.758 1.00 77.00 83 LEU A N 1
ATOM 577 C CA . LEU A 1 83 ? 3.809 11.591 -3.688 1.00 77.00 83 LEU A CA 1
ATOM 578 C C . LEU A 1 83 ? 4.203 12.072 -5.088 1.00 77.00 83 LEU A C 1
ATOM 580 O O . LEU A 1 83 ? 3.426 12.756 -5.751 1.00 77.00 83 LEU A O 1
ATOM 584 N N . ASP A 1 84 ? 5.419 11.750 -5.513 1.00 70.00 84 ASP A N 1
ATOM 585 C CA . ASP A 1 84 ? 5.879 11.948 -6.887 1.00 70.00 84 ASP A CA 1
ATOM 586 C C . ASP A 1 84 ? 6.737 10.749 -7.306 1.00 70.00 84 ASP A C 1
ATOM 588 O O . ASP A 1 84 ? 7.612 10.304 -6.559 1.00 70.00 84 ASP A O 1
ATOM 592 N N . GLU A 1 85 ? 6.472 10.231 -8.503 1.00 60.25 85 GLU A N 1
ATOM 593 C CA . GLU A 1 85 ? 7.248 9.163 -9.139 1.00 60.25 85 GLU A CA 1
ATOM 594 C C . GLU A 1 85 ? 8.636 9.654 -9.564 1.00 60.25 85 GLU A C 1
ATOM 596 O O . GLU A 1 85 ? 9.595 8.877 -9.606 1.00 60.25 85 GLU A O 1
ATOM 601 N N . SER A 1 86 ? 8.743 10.945 -9.899 1.00 51.19 86 SER A N 1
ATOM 602 C CA . SER A 1 86 ? 9.875 11.498 -10.641 1.00 51.19 86 SER A CA 1
ATOM 603 C C . SER A 1 86 ? 11.008 12.065 -9.777 1.00 51.19 86 SER A C 1
ATOM 605 O O . SER A 1 86 ? 12.121 12.237 -10.282 1.00 51.19 86 SER A O 1
ATOM 607 N N . GLY A 1 87 ? 10.783 12.294 -8.478 1.00 53.00 87 GLY A N 1
ATOM 608 C CA . GLY A 1 87 ? 11.748 12.997 -7.632 1.00 53.00 87 GLY A CA 1
ATOM 609 C C . GLY A 1 87 ? 11.649 12.664 -6.148 1.00 53.00 87 GLY A C 1
ATOM 610 O O . GLY A 1 87 ? 10.579 12.583 -5.541 1.00 53.00 87 GLY A O 1
ATOM 611 N N . LEU A 1 88 ? 12.806 12.505 -5.505 1.00 56.19 88 LEU A N 1
ATOM 612 C CA . LEU A 1 88 ? 12.904 12.287 -4.065 1.00 56.19 88 LEU A CA 1
ATOM 613 C C . LEU A 1 88 ? 12.742 13.608 -3.262 1.00 56.19 88 LEU A C 1
ATOM 615 O O . LEU A 1 88 ? 13.208 13.693 -2.127 1.00 56.19 88 LEU A O 1
ATOM 619 N N . ASP A 1 89 ? 12.057 14.611 -3.811 1.00 56.44 89 ASP A N 1
ATOM 620 C CA . ASP A 1 89 ? 12.379 16.025 -3.565 1.00 56.44 89 ASP A CA 1
ATOM 621 C C . ASP A 1 89 ? 11.639 16.684 -2.387 1.00 56.44 89 ASP A C 1
ATOM 623 O O . ASP A 1 89 ? 11.853 17.860 -2.097 1.00 56.44 89 ASP A O 1
ATOM 627 N N . THR A 1 90 ? 10.849 15.932 -1.613 1.00 61.53 90 THR A N 1
ATOM 628 C CA . THR A 1 90 ? 10.229 16.432 -0.368 1.00 61.53 90 THR A CA 1
ATOM 629 C C . THR A 1 90 ? 10.668 15.648 0.883 1.00 61.53 90 THR A C 1
ATOM 631 O O . THR A 1 90 ? 9.853 14.947 1.503 1.00 61.53 90 THR A O 1
ATOM 634 N N . PRO A 1 91 ? 11.939 15.758 1.319 1.00 73.19 91 PRO A N 1
ATOM 635 C CA . PRO A 1 91 ? 12.420 15.100 2.535 1.00 73.19 91 PRO A CA 1
ATOM 636 C C . PRO A 1 91 ? 11.563 15.342 3.795 1.00 73.19 91 PRO A C 1
ATOM 638 O O . PRO A 1 91 ? 11.331 14.374 4.523 1.00 73.19 91 PRO A O 1
ATOM 641 N N . PRO A 1 92 ? 11.029 16.558 4.065 1.00 85.06 92 PRO A N 1
ATOM 642 C CA . PRO A 1 92 ? 10.306 16.816 5.313 1.00 85.06 92 PRO A CA 1
ATOM 643 C C . PRO A 1 92 ? 9.034 15.979 5.472 1.00 85.06 92 PRO A C 1
ATOM 645 O O . PRO A 1 92 ? 8.807 15.403 6.533 1.00 85.06 92 PRO A O 1
ATOM 648 N N . ALA A 1 93 ? 8.227 15.860 4.412 1.00 88.19 93 ALA A N 1
ATOM 649 C CA . ALA A 1 93 ? 6.974 15.106 4.443 1.00 88.19 93 ALA A CA 1
ATOM 650 C C . ALA A 1 93 ? 7.214 13.627 4.779 1.00 88.19 93 ALA A C 1
ATOM 652 O O . ALA A 1 93 ? 6.538 13.045 5.626 1.00 88.19 93 ALA A O 1
ATOM 653 N N . ARG A 1 94 ? 8.233 13.031 4.152 1.00 87.94 94 ARG A N 1
ATOM 654 C CA . ARG A 1 94 ? 8.586 11.617 4.329 1.00 87.94 94 ARG A CA 1
ATOM 655 C C . ARG A 1 94 ? 9.234 11.353 5.681 1.00 87.94 94 ARG A C 1
ATOM 657 O O . ARG A 1 94 ? 8.925 10.346 6.308 1.00 87.94 94 ARG A O 1
ATOM 664 N N . ALA A 1 95 ? 10.078 12.268 6.160 1.00 90.81 95 ALA A N 1
ATOM 665 C CA . ALA A 1 95 ? 10.652 12.184 7.498 1.00 90.81 95 ALA A CA 1
ATOM 666 C C . ALA A 1 95 ? 9.558 12.224 8.576 1.00 90.81 95 ALA A C 1
ATOM 668 O O . ALA A 1 95 ? 9.555 11.393 9.482 1.00 90.81 95 ALA A O 1
ATOM 669 N N . LEU A 1 96 ? 8.588 13.134 8.451 1.00 94.38 96 LEU A N 1
ATOM 670 C CA . LEU A 1 96 ? 7.451 13.202 9.370 1.00 94.38 96 LEU A CA 1
ATOM 671 C C . LEU A 1 96 ? 6.571 11.954 9.279 1.00 94.38 96 LEU A C 1
ATOM 673 O O . LEU A 1 96 ? 6.220 11.390 10.315 1.00 94.38 96 LEU A O 1
ATOM 677 N N . ALA A 1 97 ? 6.293 11.464 8.070 1.00 93.94 97 ALA A N 1
ATOM 678 C CA . ALA A 1 97 ? 5.558 10.217 7.888 1.00 93.94 97 ALA A CA 1
ATOM 679 C C . ALA A 1 97 ? 6.273 9.032 8.559 1.00 93.94 97 ALA A C 1
ATOM 681 O O . ALA A 1 97 ? 5.651 8.280 9.311 1.00 93.94 97 ALA A O 1
ATOM 682 N N . ALA A 1 98 ? 7.593 8.924 8.396 1.00 94.12 98 ALA A N 1
ATOM 683 C CA . ALA A 1 98 ? 8.405 7.904 9.050 1.00 94.12 98 ALA A CA 1
ATOM 684 C C . ALA A 1 98 ? 8.419 8.029 10.580 1.00 94.12 98 ALA A C 1
ATOM 686 O O . ALA A 1 98 ? 8.341 7.012 11.271 1.00 94.12 98 ALA A O 1
ATOM 687 N N . LEU A 1 99 ? 8.436 9.249 11.131 1.00 96.38 99 LEU A N 1
ATOM 688 C CA . LEU A 1 99 ? 8.260 9.469 12.572 1.00 96.38 99 LEU A CA 1
ATOM 689 C C . LEU A 1 99 ? 6.885 8.981 13.052 1.00 96.38 99 LEU A C 1
ATOM 691 O O . LEU A 1 99 ? 6.791 8.338 14.099 1.00 96.38 99 LEU A O 1
ATOM 695 N N . GLY A 1 100 ? 5.828 9.220 12.271 1.00 97.44 100 GLY A N 1
ATOM 696 C CA . GLY A 1 100 ? 4.494 8.675 12.532 1.00 97.44 100 GLY A CA 1
ATOM 697 C C . GLY A 1 100 ? 4.471 7.141 12.545 1.00 97.44 100 GLY A C 1
ATOM 698 O O . GLY A 1 100 ? 3.895 6.532 13.452 1.00 97.44 100 GLY A O 1
ATOM 699 N N . VAL A 1 101 ? 5.161 6.496 11.598 1.00 97.44 101 VAL A N 1
ATOM 700 C CA . VAL A 1 101 ? 5.321 5.030 11.552 1.00 97.44 101 VAL A CA 1
ATOM 701 C C . VAL A 1 101 ? 6.107 4.512 12.761 1.00 97.44 101 VAL A C 1
ATOM 703 O O . VAL A 1 101 ? 5.685 3.544 13.397 1.00 97.44 101 VAL A O 1
ATOM 706 N N . ALA A 1 102 ? 7.204 5.169 13.141 1.00 96.69 102 ALA A N 1
ATOM 707 C CA . ALA A 1 102 ? 7.994 4.795 14.314 1.00 96.69 102 ALA A CA 1
ATOM 708 C C . ALA A 1 102 ? 7.174 4.898 15.611 1.00 96.69 102 ALA A C 1
ATOM 710 O O . ALA A 1 102 ? 7.186 3.978 16.435 1.00 96.69 102 ALA A O 1
ATOM 711 N N . LEU A 1 103 ? 6.390 5.972 15.766 1.00 96.81 103 LEU A N 1
ATOM 712 C CA . LEU A 1 103 ? 5.481 6.122 16.902 1.00 96.81 103 LEU A CA 1
ATOM 713 C C . LEU A 1 103 ? 4.404 5.032 16.904 1.00 96.81 103 LEU A C 1
ATOM 715 O O . LEU A 1 103 ? 4.082 4.484 17.957 1.00 96.81 103 LEU A O 1
ATOM 719 N N . THR A 1 104 ? 3.887 4.671 15.728 1.00 97.19 104 THR A N 1
ATOM 720 C CA . THR A 1 104 ? 2.930 3.568 15.572 1.00 97.19 104 THR A CA 1
ATOM 721 C C . THR A 1 104 ? 3.507 2.251 16.058 1.00 97.19 104 THR A C 1
ATOM 723 O O . THR A 1 104 ? 2.848 1.548 16.826 1.00 97.19 104 THR A O 1
ATOM 726 N N . LEU A 1 105 ? 4.741 1.929 15.669 1.00 96.12 105 LEU A N 1
ATOM 727 C CA . LEU A 1 105 ? 5.428 0.725 16.126 1.00 96.12 105 LEU A CA 1
ATOM 728 C C . LEU A 1 105 ? 5.592 0.731 17.651 1.00 96.12 105 LEU A C 1
ATOM 730 O O . LEU A 1 105 ? 5.179 -0.222 18.313 1.00 96.12 105 LEU A O 1
ATOM 734 N N . GLY A 1 106 ? 6.110 1.824 18.218 1.00 96.00 106 GLY A N 1
ATOM 735 C CA . GLY A 1 106 ? 6.304 1.959 19.663 1.00 96.00 106 GLY A CA 1
ATOM 736 C C . GLY A 1 106 ? 4.999 1.820 20.452 1.00 96.00 106 GLY A C 1
ATOM 737 O O . GLY A 1 106 ? 4.921 1.040 21.402 1.00 96.00 106 GLY A O 1
ATOM 738 N N . LEU A 1 107 ? 3.938 2.513 20.030 1.00 95.00 107 LEU A N 1
ATOM 739 C CA . LEU A 1 107 ? 2.627 2.429 20.677 1.00 95.00 107 LEU A CA 1
ATOM 740 C C . LEU A 1 107 ? 1.989 1.042 20.521 1.00 95.00 107 LEU A C 1
ATOM 742 O O . LEU A 1 107 ? 1.355 0.564 21.461 1.00 95.00 107 LEU A O 1
ATOM 746 N N . THR A 1 108 ? 2.186 0.376 19.380 1.00 94.12 108 THR A N 1
ATOM 747 C CA . THR A 1 108 ? 1.706 -0.995 19.153 1.00 94.12 108 THR A CA 1
ATOM 748 C C . THR A 1 108 ? 2.408 -1.983 20.079 1.00 94.12 108 THR A C 1
ATOM 750 O O . THR A 1 108 ? 1.731 -2.785 20.721 1.00 94.12 108 THR A O 1
ATOM 753 N N . ILE A 1 109 ? 3.735 -1.891 20.221 1.00 94.00 109 ILE A N 1
ATOM 754 C CA . ILE A 1 109 ? 4.519 -2.727 21.145 1.00 94.00 109 ILE A CA 1
ATOM 755 C C . ILE A 1 109 ? 4.052 -2.507 22.585 1.00 94.00 109 ILE A C 1
ATOM 757 O O . ILE A 1 109 ? 3.769 -3.466 23.299 1.00 94.00 109 ILE A O 1
ATOM 761 N N . VAL A 1 110 ? 3.905 -1.249 23.010 1.00 92.31 110 VAL A N 1
ATOM 762 C CA . VAL A 1 110 ? 3.447 -0.916 24.368 1.00 92.31 110 VAL A CA 1
ATOM 763 C C . VAL A 1 110 ? 2.024 -1.419 24.623 1.00 92.31 110 VAL A C 1
ATOM 765 O O . VAL A 1 110 ? 1.736 -1.923 25.710 1.00 92.31 110 VAL A O 1
ATOM 768 N N . ALA A 1 111 ? 1.122 -1.295 23.647 1.00 89.19 111 ALA A N 1
ATOM 769 C CA . ALA A 1 111 ? -0.238 -1.810 23.759 1.00 89.19 111 ALA A CA 1
ATOM 770 C C . ALA A 1 111 ? -0.254 -3.345 23.844 1.00 89.19 111 ALA A C 1
ATOM 772 O O . ALA A 1 111 ? -0.931 -3.899 24.711 1.00 89.19 111 ALA A O 1
ATOM 773 N N . ALA A 1 112 ? 0.538 -4.023 23.008 1.00 88.75 112 ALA A N 1
ATOM 774 C CA . ALA A 1 112 ? 0.675 -5.476 23.016 1.00 88.75 112 ALA A CA 1
ATOM 775 C C . ALA A 1 112 ? 1.263 -5.992 24.339 1.00 88.75 112 ALA A C 1
ATOM 777 O O . ALA A 1 112 ? 0.731 -6.938 24.913 1.00 88.75 112 ALA A O 1
ATOM 778 N N . ALA A 1 113 ? 2.294 -5.331 24.871 1.00 89.19 113 ALA A N 1
ATOM 779 C CA . ALA A 1 113 ? 2.917 -5.692 26.144 1.00 89.19 113 ALA A CA 1
ATOM 780 C C . ALA A 1 113 ? 1.966 -5.550 27.346 1.00 89.19 113 ALA A C 1
ATOM 782 O O . ALA A 1 113 ? 2.136 -6.231 28.353 1.00 89.19 113 ALA A O 1
ATOM 783 N N . ARG A 1 114 ? 0.963 -4.666 27.260 1.00 86.81 114 ARG A N 1
ATOM 784 C CA . ARG A 1 114 ? 0.017 -4.395 28.357 1.00 86.81 114 ARG A CA 1
ATOM 785 C C . ARG A 1 114 ? -1.298 -5.162 28.259 1.00 86.81 114 ARG A C 1
ATOM 787 O O . ARG A 1 114 ? -1.919 -5.400 29.288 1.00 86.81 114 ARG A O 1
ATOM 794 N N . GLY A 1 115 ? -1.757 -5.479 27.050 1.00 79.12 115 GLY A N 1
ATOM 795 C CA . GLY A 1 115 ? -3.098 -6.031 26.814 1.00 79.12 115 GLY A CA 1
ATOM 796 C C . GLY A 1 115 ? -3.158 -7.193 25.823 1.00 79.12 115 GLY A C 1
ATOM 797 O O . GLY A 1 115 ? -4.253 -7.662 25.516 1.00 79.12 115 GLY A O 1
ATOM 798 N N . GLY A 1 116 ? -2.012 -7.657 25.315 1.00 81.75 116 GLY A N 1
ATOM 799 C CA . GLY A 1 116 ? -1.926 -8.697 24.292 1.00 81.75 116 GLY A CA 1
ATOM 800 C C . GLY A 1 116 ? -2.340 -8.224 22.892 1.00 81.75 116 GLY A C 1
ATOM 801 O O . GLY A 1 116 ? -2.727 -7.077 22.670 1.00 81.75 116 GLY A O 1
ATOM 802 N N . LEU A 1 117 ? -2.262 -9.131 21.914 1.00 74.81 117 LEU A N 1
ATOM 803 C CA . LEU A 1 117 ? -2.542 -8.838 20.497 1.00 74.81 117 LEU A CA 1
ATOM 804 C C . LEU A 1 117 ? -4.047 -8.802 20.154 1.00 74.81 117 LEU A C 1
ATOM 806 O O . LEU A 1 117 ? -4.438 -8.400 19.052 1.00 74.81 117 LEU A O 1
ATOM 810 N N . GLY A 1 118 ? -4.903 -9.141 21.119 1.00 74.62 118 GLY A N 1
ATOM 811 C CA . GLY A 1 118 ? -6.339 -9.331 20.932 1.00 74.62 118 GLY A CA 1
ATOM 812 C C . GLY A 1 118 ? -6.704 -10.783 20.593 1.00 74.62 118 GLY A C 1
ATOM 813 O O . GLY A 1 118 ? -5.839 -11.659 20.591 1.00 74.62 118 GLY A O 1
ATOM 814 N N . PRO A 1 119 ? -7.995 -11.066 20.352 1.00 74.31 119 PRO A N 1
ATOM 815 C CA . PRO A 1 119 ? -8.479 -12.427 20.145 1.00 74.31 119 PRO A CA 1
ATOM 816 C C . PRO A 1 119 ? -7.988 -13.029 18.818 1.00 74.31 119 PRO A C 1
ATOM 818 O O . PRO A 1 119 ? -8.114 -12.421 17.757 1.00 74.31 119 PRO A O 1
ATOM 821 N N . LEU A 1 120 ? -7.486 -14.265 18.885 1.00 69.94 120 LEU A N 1
ATOM 822 C CA . LEU A 1 120 ? -7.142 -15.105 17.735 1.00 69.94 120 LEU A CA 1
ATOM 823 C C . LEU A 1 120 ? -8.316 -16.054 17.456 1.00 69.94 120 LEU A C 1
ATOM 825 O O . LEU A 1 120 ? -8.359 -17.176 17.951 1.00 69.94 120 LEU A O 1
ATOM 829 N N . GLY A 1 121 ? -9.322 -15.569 16.728 1.00 81.94 121 GLY A N 1
ATOM 830 C CA . GLY A 1 121 ? -10.523 -16.333 16.375 1.00 81.94 121 GLY A CA 1
ATOM 831 C C . GLY A 1 121 ? -10.848 -16.253 14.888 1.00 81.94 121 GLY A C 1
ATOM 832 O O . GLY A 1 121 ? -10.210 -15.504 14.148 1.00 81.94 121 GLY A O 1
ATOM 833 N N . ARG A 1 122 ? -11.842 -17.033 14.449 1.00 85.44 122 ARG A N 1
ATOM 834 C CA . ARG A 1 122 ? -12.468 -16.868 13.129 1.00 85.44 122 ARG A CA 1
ATOM 835 C C . ARG A 1 122 ? -13.424 -15.683 13.170 1.00 85.44 122 ARG A C 1
ATOM 837 O O . ARG A 1 122 ? -14.201 -15.566 14.110 1.00 85.44 122 ARG A O 1
ATOM 844 N N . GLU A 1 123 ? -13.390 -14.866 12.129 1.00 87.62 123 GLU A N 1
ATOM 845 C CA . GLU A 1 123 ? -14.271 -13.717 11.947 1.00 87.62 123 GLU A CA 1
ATOM 846 C C . GLU A 1 123 ? -15.116 -13.882 10.674 1.00 87.62 123 GLU A C 1
ATOM 848 O O . GLU A 1 123 ? -14.648 -14.422 9.660 1.00 87.62 123 GLU A O 1
ATOM 853 N N . PRO A 1 124 ? -16.369 -13.400 10.672 1.00 86.19 124 PRO A N 1
ATOM 854 C CA . PRO A 1 124 ? -17.180 -13.348 9.463 1.00 86.19 124 PRO A CA 1
ATOM 855 C C . PRO A 1 124 ? -16.454 -12.592 8.352 1.00 86.19 124 PRO A C 1
ATOM 857 O O . PRO A 1 124 ? -15.886 -11.522 8.577 1.00 86.19 124 PRO A O 1
ATOM 860 N N . GLY A 1 125 ? -16.475 -13.148 7.142 1.00 89.69 125 GLY A N 1
ATOM 861 C CA . GLY A 1 125 ? -15.789 -12.578 5.980 1.00 89.69 125 GLY A CA 1
ATOM 862 C C . GLY A 1 125 ? -14.321 -12.987 5.832 1.00 89.69 125 GLY A C 1
ATOM 863 O O . GLY A 1 125 ? -13.697 -12.587 4.855 1.00 89.69 125 GLY A O 1
ATOM 864 N N . ASP A 1 126 ? -13.763 -13.820 6.721 1.00 93.00 126 ASP A N 1
ATOM 865 C CA . ASP A 1 126 ? -12.371 -14.285 6.597 1.00 93.00 126 ASP A CA 1
ATOM 866 C C . ASP A 1 126 ? -12.081 -14.984 5.271 1.00 93.00 126 ASP A C 1
ATOM 868 O O . ASP A 1 126 ? -11.031 -14.755 4.685 1.00 93.00 126 ASP A O 1
ATOM 872 N N . ARG A 1 127 ? -13.023 -15.780 4.750 1.00 94.44 127 ARG A N 1
ATOM 873 C CA . ARG A 1 127 ? -12.867 -16.414 3.430 1.00 94.44 127 ARG A CA 1
ATOM 874 C C . ARG A 1 127 ? -12.709 -15.379 2.317 1.00 94.44 127 ARG A C 1
ATOM 876 O O . ARG A 1 127 ? -11.848 -15.543 1.464 1.00 94.44 127 ARG A O 1
ATOM 883 N N . VAL A 1 128 ? -13.501 -14.305 2.355 1.00 94.06 128 VAL A N 1
ATOM 884 C CA . VAL A 1 128 ? -13.432 -13.215 1.369 1.00 94.06 128 VAL A CA 1
ATOM 885 C C . VAL A 1 128 ? -12.121 -12.445 1.517 1.00 94.06 128 VAL A C 1
ATOM 887 O O . VAL A 1 128 ? -11.466 -12.174 0.518 1.00 94.06 128 VAL A O 1
ATOM 890 N N . ARG A 1 129 ? -11.690 -12.156 2.753 1.00 95.88 129 ARG A N 1
ATOM 891 C CA . ARG A 1 129 ? -10.392 -11.514 3.019 1.00 95.88 129 ARG A CA 1
ATOM 892 C C . ARG A 1 129 ? -9.227 -12.359 2.518 1.00 95.88 129 ARG A C 1
ATOM 894 O O . ARG A 1 129 ? -8.331 -11.814 1.894 1.00 95.88 129 ARG A O 1
ATOM 901 N N . LEU A 1 130 ? -9.245 -13.667 2.772 1.00 97.06 130 LEU A N 1
ATOM 902 C CA . LEU A 1 130 ? -8.203 -14.592 2.325 1.00 97.06 130 LEU A CA 1
ATOM 903 C C . LEU A 1 130 ? -8.188 -14.735 0.803 1.00 97.06 130 LEU A C 1
ATOM 905 O O . LEU A 1 130 ? -7.116 -14.686 0.215 1.00 97.06 130 LEU A O 1
ATOM 909 N N . ALA A 1 131 ? -9.355 -14.857 0.165 1.00 97.69 131 ALA A N 1
ATOM 910 C CA . ALA A 1 131 ? -9.453 -14.910 -1.292 1.00 97.69 131 ALA A CA 1
ATOM 911 C C . ALA A 1 131 ? -8.956 -13.607 -1.938 1.00 97.69 131 ALA A C 1
ATOM 913 O O . ALA A 1 131 ? -8.145 -13.651 -2.858 1.00 97.69 131 ALA A O 1
ATOM 914 N N . GLY A 1 132 ? -9.378 -12.451 -1.414 1.00 98.00 132 GLY A N 1
ATOM 915 C CA . GLY A 1 132 ? -8.902 -11.145 -1.870 1.00 98.00 132 GLY A CA 1
ATOM 916 C C . GLY A 1 132 ? -7.401 -10.964 -1.649 1.00 98.00 132 GLY A C 1
ATOM 917 O O . GLY A 1 132 ? -6.701 -10.518 -2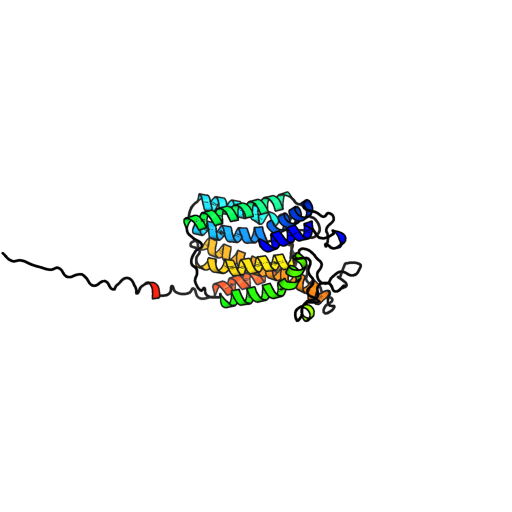.551 1.00 98.00 132 GLY A O 1
ATOM 918 N N . ALA A 1 133 ? -6.883 -11.377 -0.490 1.00 98.31 133 ALA A N 1
ATOM 919 C CA . ALA A 1 133 ? -5.455 -11.330 -0.202 1.00 98.31 133 ALA A CA 1
ATOM 920 C C . ALA A 1 133 ? -4.650 -12.240 -1.138 1.00 98.31 133 ALA A C 1
ATOM 922 O O . ALA A 1 133 ? -3.629 -11.810 -1.661 1.00 98.31 133 ALA A O 1
ATOM 923 N N . ALA A 1 134 ? -5.121 -13.462 -1.395 1.00 98.38 134 ALA A N 1
ATOM 924 C CA . ALA A 1 134 ? -4.479 -14.379 -2.331 1.00 98.38 134 ALA A CA 1
ATOM 925 C C . ALA A 1 134 ? -4.459 -13.806 -3.756 1.00 98.38 134 ALA A C 1
ATOM 927 O O . ALA A 1 134 ? -3.415 -13.826 -4.399 1.00 98.38 134 ALA A O 1
ATOM 928 N N . ALA A 1 135 ? -5.574 -13.236 -4.223 1.00 98.25 135 ALA A N 1
ATOM 929 C CA . ALA A 1 135 ? -5.643 -12.589 -5.531 1.00 98.25 135 ALA A CA 1
ATOM 930 C C . ALA A 1 135 ? -4.663 -11.409 -5.641 1.00 98.25 135 ALA A C 1
ATOM 932 O O . ALA A 1 135 ? -3.923 -11.319 -6.616 1.00 98.25 135 ALA A O 1
ATOM 933 N N . LEU A 1 136 ? -4.604 -10.547 -4.620 1.00 98.44 136 LEU A N 1
ATOM 934 C CA . LEU A 1 136 ? -3.661 -9.426 -4.569 1.00 98.44 136 LEU A CA 1
ATOM 935 C C . LEU A 1 136 ? -2.203 -9.900 -4.571 1.00 98.44 136 LEU A C 1
ATOM 937 O O . LEU A 1 136 ? -1.386 -9.322 -5.276 1.00 98.44 136 LEU A O 1
ATOM 941 N N . VAL A 1 137 ? -1.879 -10.962 -3.828 1.00 97.69 137 VAL A N 1
ATOM 942 C CA . VAL A 1 137 ? -0.527 -11.545 -3.812 1.00 97.69 137 VAL A CA 1
ATOM 943 C C . VAL A 1 137 ? -0.145 -12.096 -5.183 1.00 97.69 137 VAL A C 1
ATOM 945 O O . VAL A 1 137 ? 0.977 -11.872 -5.620 1.00 97.69 137 VAL A O 1
ATOM 948 N N . VAL A 1 138 ? -1.064 -12.772 -5.881 1.00 97.44 138 VAL A N 1
ATOM 949 C CA . VAL A 1 138 ? -0.813 -13.262 -7.246 1.00 97.44 138 VAL A CA 1
ATOM 950 C C . VAL A 1 138 ? -0.542 -12.099 -8.200 1.00 97.44 138 VAL A C 1
ATOM 952 O O . VAL A 1 138 ? 0.422 -12.155 -8.956 1.00 97.44 138 VAL A O 1
ATOM 955 N N . VAL A 1 139 ? -1.343 -11.031 -8.139 1.00 97.69 139 VAL A N 1
ATOM 956 C CA . VAL A 1 139 ? -1.131 -9.820 -8.953 1.00 97.69 139 VAL A CA 1
ATOM 957 C C . VAL A 1 139 ? 0.204 -9.145 -8.629 1.00 97.69 139 VAL A C 1
ATOM 959 O O . VAL A 1 139 ? 0.835 -8.607 -9.529 1.00 97.69 139 VAL A O 1
ATOM 962 N N . ALA A 1 140 ? 0.661 -9.210 -7.376 1.00 97.75 140 ALA A N 1
ATOM 963 C CA . ALA A 1 140 ? 1.897 -8.576 -6.925 1.00 97.75 140 ALA A CA 1
ATOM 964 C C . ALA A 1 140 ? 3.185 -9.298 -7.337 1.00 97.75 140 ALA A C 1
ATOM 966 O O . ALA A 1 140 ? 4.266 -8.747 -7.137 1.00 97.75 140 ALA A O 1
ATOM 967 N N . LEU A 1 141 ? 3.101 -10.527 -7.863 1.00 97.56 141 LEU A N 1
ATOM 968 C CA . LEU A 1 141 ? 4.284 -11.340 -8.163 1.00 97.56 141 LEU A CA 1
ATOM 969 C C . LEU A 1 141 ? 5.310 -10.635 -9.070 1.00 97.56 141 LEU A C 1
ATOM 971 O O . LEU A 1 141 ? 6.494 -10.719 -8.743 1.00 97.56 141 LEU A O 1
ATOM 975 N N . PRO A 1 142 ? 4.923 -9.921 -10.150 1.00 97.31 142 PRO A N 1
ATOM 976 C CA . PRO A 1 142 ? 5.884 -9.207 -10.989 1.00 97.31 142 PRO A CA 1
ATOM 977 C C . PRO A 1 142 ? 6.622 -8.099 -10.234 1.00 97.31 142 PRO A C 1
ATOM 979 O O . PRO A 1 142 ? 7.837 -7.990 -10.359 1.00 97.31 142 PRO A O 1
ATOM 982 N N . TRP A 1 143 ? 5.919 -7.328 -9.400 1.00 97.06 143 TRP A N 1
ATOM 983 C CA . TRP A 1 143 ? 6.536 -6.259 -8.610 1.00 97.06 143 TRP A CA 1
ATOM 984 C C . TRP A 1 143 ? 7.412 -6.798 -7.490 1.00 97.06 143 TRP A C 1
ATOM 986 O O . TRP A 1 143 ? 8.465 -6.238 -7.229 1.00 97.06 143 TRP A O 1
ATOM 996 N N . LEU A 1 144 ? 7.026 -7.912 -6.860 1.00 95.38 144 LEU A N 1
ATOM 997 C CA . LEU A 1 144 ? 7.874 -8.576 -5.871 1.00 95.38 144 LEU A CA 1
ATOM 998 C C . LEU A 1 144 ? 9.177 -9.078 -6.510 1.00 95.38 144 LEU A C 1
ATOM 1000 O O . LEU A 1 144 ? 10.245 -8.972 -5.915 1.00 95.38 144 LEU A O 1
ATOM 1004 N N . ALA A 1 145 ? 9.097 -9.618 -7.729 1.00 94.50 145 ALA A N 1
ATOM 1005 C CA . ALA A 1 145 ? 10.277 -10.026 -8.480 1.00 94.50 145 ALA A CA 1
ATOM 1006 C C . ALA A 1 145 ? 11.156 -8.812 -8.832 1.00 94.50 145 ALA A C 1
ATOM 1008 O O . ALA A 1 145 ? 12.356 -8.846 -8.570 1.00 94.50 145 ALA A O 1
ATOM 1009 N N . ALA A 1 146 ? 10.559 -7.720 -9.313 1.00 92.75 146 ALA A N 1
ATOM 1010 C CA . ALA A 1 146 ? 11.257 -6.471 -9.619 1.00 92.75 146 ALA A CA 1
ATOM 1011 C C . ALA A 1 146 ? 11.917 -5.816 -8.390 1.00 92.75 146 ALA A C 1
ATOM 1013 O O . ALA A 1 146 ? 13.069 -5.383 -8.470 1.00 92.75 146 ALA A O 1
ATOM 1014 N N . ASP A 1 147 ? 11.243 -5.814 -7.236 1.00 91.44 147 ASP A N 1
ATOM 1015 C CA . ASP A 1 147 ? 11.785 -5.345 -5.953 1.00 91.44 147 ASP A CA 1
ATOM 1016 C C . ASP A 1 147 ? 13.010 -6.164 -5.530 1.00 91.44 147 ASP A C 1
ATOM 1018 O O . ASP A 1 147 ? 13.921 -5.640 -4.891 1.00 91.44 147 ASP A O 1
ATOM 1022 N N . LEU A 1 148 ? 13.070 -7.440 -5.919 1.00 90.56 148 LEU A N 1
ATOM 1023 C CA . LEU A 1 148 ? 14.206 -8.334 -5.695 1.00 90.56 148 LEU A CA 1
ATOM 1024 C C . LEU A 1 148 ? 15.249 -8.287 -6.821 1.00 90.56 148 LEU A C 1
ATOM 1026 O O . LEU A 1 148 ? 16.308 -8.900 -6.669 1.00 90.56 148 LEU A O 1
ATOM 1030 N N . GLY A 1 149 ? 15.001 -7.566 -7.918 1.00 87.88 149 GLY A N 1
ATOM 1031 C CA . GLY A 1 149 ? 15.824 -7.559 -9.133 1.00 87.88 149 GLY A CA 1
ATOM 1032 C C . GLY A 1 149 ? 15.869 -8.923 -9.827 1.00 87.88 149 GLY A C 1
ATOM 1033 O O . GLY A 1 149 ? 16.953 -9.427 -10.137 1.00 87.88 149 GLY A O 1
ATOM 1034 N N . LEU A 1 150 ? 14.707 -9.568 -9.944 1.00 90.75 150 LEU A N 1
ATOM 1035 C CA . LEU A 1 150 ? 14.484 -10.875 -10.556 1.00 90.75 150 LEU A CA 1
ATOM 1036 C C . LEU A 1 150 ? 13.441 -10.764 -11.676 1.00 90.75 150 LEU A C 1
ATOM 1038 O O . LEU A 1 150 ? 12.488 -9.997 -11.579 1.00 90.75 150 LEU A O 1
ATOM 1042 N N . ALA A 1 151 ? 13.570 -11.619 -12.692 1.00 92.62 151 ALA A N 1
ATOM 1043 C CA . ALA A 1 151 ? 12.596 -11.762 -13.772 1.00 92.62 151 ALA A CA 1
ATOM 1044 C C . ALA A 1 151 ? 11.808 -13.078 -13.646 1.00 92.62 151 ALA A C 1
ATOM 1046 O O . ALA A 1 151 ? 12.362 -14.124 -13.296 1.00 92.62 151 ALA A O 1
ATOM 1047 N N . LEU A 1 152 ? 10.516 -13.037 -13.971 1.00 96.12 152 LEU A N 1
ATOM 1048 C CA . LEU A 1 152 ? 9.608 -14.184 -13.967 1.00 96.12 152 LEU A CA 1
ATOM 1049 C C . LEU A 1 152 ? 9.521 -14.906 -15.317 1.00 96.12 152 LEU A C 1
ATOM 1051 O O . LEU A 1 152 ? 9.041 -16.037 -15.351 1.00 96.12 152 LEU A O 1
ATOM 1055 N N . ASP A 1 153 ? 10.019 -14.316 -16.409 1.00 93.38 153 ASP A N 1
ATOM 1056 C CA . ASP A 1 153 ? 9.864 -14.839 -17.780 1.00 93.38 153 ASP A CA 1
ATOM 1057 C C . ASP A 1 153 ? 10.437 -16.257 -17.952 1.00 93.38 153 ASP A C 1
ATOM 1059 O O . ASP A 1 153 ? 9.986 -17.032 -18.794 1.00 93.38 153 ASP A O 1
ATOM 1063 N N . ARG A 1 154 ? 11.419 -16.625 -17.120 1.00 91.00 154 ARG A N 1
ATOM 1064 C CA . ARG A 1 154 ? 12.101 -17.932 -17.154 1.00 91.00 154 ARG A CA 1
ATOM 1065 C C . ARG A 1 154 ? 11.597 -18.914 -16.097 1.00 91.00 154 ARG A C 1
ATOM 1067 O O . ARG A 1 154 ? 12.103 -20.032 -16.017 1.00 91.00 154 ARG A O 1
ATOM 1074 N N . VAL A 1 155 ? 10.625 -18.522 -15.275 1.00 94.56 155 VAL A N 1
ATOM 1075 C CA . VAL A 1 155 ? 10.056 -19.387 -14.237 1.00 94.56 155 VAL A CA 1
ATOM 1076 C C . VAL A 1 155 ? 8.909 -20.203 -14.847 1.00 94.56 155 VAL A C 1
ATOM 1078 O O . VAL A 1 155 ? 7.969 -19.603 -15.378 1.00 94.56 155 VAL A O 1
ATOM 1081 N N . PRO A 1 156 ? 8.934 -21.552 -14.779 1.00 94.56 156 PRO A N 1
ATOM 1082 C CA . PRO A 1 156 ? 7.858 -22.382 -15.315 1.00 94.56 156 PRO A CA 1
ATOM 1083 C C . PRO A 1 156 ? 6.487 -21.940 -14.800 1.00 94.56 156 PRO A C 1
ATOM 1085 O O . PRO A 1 156 ? 6.339 -21.612 -13.623 1.00 94.56 156 PRO A O 1
ATOM 1088 N N . VAL A 1 157 ? 5.484 -21.947 -15.683 1.00 95.12 157 VAL A N 1
ATOM 1089 C CA . VAL A 1 157 ? 4.121 -21.429 -15.452 1.00 95.12 157 VAL A CA 1
ATOM 1090 C C . VAL A 1 157 ? 4.057 -19.904 -15.304 1.00 95.12 157 VAL A C 1
ATOM 1092 O O . VAL A 1 157 ? 3.277 -19.271 -16.012 1.00 95.12 157 VAL A O 1
ATOM 1095 N N . LEU A 1 158 ? 4.869 -19.289 -14.438 1.00 95.19 158 LEU A N 1
ATOM 1096 C CA . LEU A 1 158 ? 4.815 -17.840 -14.203 1.00 95.19 158 LEU A CA 1
ATOM 1097 C C . LEU A 1 158 ? 5.214 -17.028 -15.438 1.00 95.19 158 LEU A C 1
ATOM 1099 O O . LEU A 1 158 ? 4.526 -16.059 -15.742 1.00 95.19 158 LEU A O 1
ATOM 1103 N N . GLY A 1 159 ? 6.226 -17.461 -16.194 1.00 92.31 159 GLY A N 1
ATOM 1104 C CA . GLY A 1 159 ? 6.644 -16.809 -17.440 1.00 92.31 159 GLY A CA 1
ATOM 1105 C C . GLY A 1 159 ? 5.626 -16.906 -18.584 1.00 92.31 159 GLY A C 1
ATOM 1106 O O . GLY A 1 159 ? 5.765 -16.229 -19.597 1.00 92.31 159 GLY A O 1
ATOM 1107 N N . TRP A 1 160 ? 4.575 -17.726 -18.445 1.00 93.00 160 TRP A N 1
ATOM 1108 C CA . TRP A 1 160 ? 3.433 -17.724 -19.374 1.00 93.00 160 TRP A CA 1
ATOM 1109 C C . TRP A 1 160 ? 2.376 -16.688 -18.989 1.00 93.00 160 TRP A C 1
ATOM 1111 O O . TRP A 1 160 ? 1.638 -16.191 -19.841 1.00 93.00 160 TRP A O 1
ATOM 1121 N N . ILE A 1 161 ? 2.286 -16.380 -17.696 1.00 94.88 161 ILE A N 1
ATOM 1122 C CA . ILE A 1 161 ? 1.273 -15.492 -17.130 1.00 94.88 161 ILE A CA 1
ATOM 1123 C C . ILE A 1 161 ? 1.794 -14.055 -17.139 1.00 94.88 161 ILE A C 1
ATOM 1125 O O . ILE A 1 161 ? 1.128 -13.162 -17.664 1.00 94.88 161 ILE A O 1
ATOM 1129 N N . PHE A 1 162 ? 2.999 -13.834 -16.620 1.00 96.81 162 PHE A N 1
ATOM 1130 C CA . PHE A 1 162 ? 3.596 -12.519 -16.419 1.00 96.81 162 PHE A CA 1
ATOM 1131 C C . PHE A 1 162 ? 4.720 -12.248 -17.415 1.00 96.81 162 PHE A C 1
ATOM 1133 O O . PHE A 1 162 ? 5.507 -13.136 -17.725 1.00 96.81 162 PHE A O 1
ATOM 1140 N N . GLN A 1 163 ? 4.791 -11.004 -17.883 1.00 95.44 163 GLN A N 1
ATOM 1141 C CA . GLN A 1 163 ? 5.924 -10.470 -18.635 1.00 95.44 163 GLN A CA 1
ATOM 1142 C C . GLN A 1 163 ? 6.712 -9.545 -17.719 1.00 95.44 163 GLN A C 1
ATOM 1144 O O . GLN A 1 163 ? 6.113 -8.635 -17.142 1.00 95.44 163 GLN A O 1
ATOM 1149 N N . THR A 1 164 ? 8.023 -9.757 -17.593 1.00 94.56 164 THR A N 1
ATOM 1150 C CA . THR A 1 164 ? 8.891 -8.888 -16.781 1.00 94.56 164 THR A CA 1
ATOM 1151 C C . THR A 1 164 ? 10.051 -8.301 -17.591 1.00 94.56 164 THR A C 1
ATOM 1153 O O . THR A 1 164 ? 9.981 -7.125 -17.944 1.00 94.56 164 THR A O 1
ATOM 1156 N N . ASP A 1 165 ? 11.065 -9.082 -17.975 1.00 92.12 165 ASP A N 1
ATOM 1157 C CA . ASP A 1 165 ? 12.280 -8.607 -18.661 1.00 92.12 165 ASP A CA 1
ATOM 1158 C C . ASP A 1 165 ? 12.109 -8.392 -20.178 1.00 92.12 165 ASP A C 1
ATOM 1160 O O . ASP A 1 165 ? 12.980 -7.812 -20.835 1.00 92.12 165 ASP A O 1
ATOM 1164 N N . VAL A 1 166 ? 10.961 -8.790 -20.738 1.00 93.12 166 VAL A N 1
ATOM 1165 C CA . VAL A 1 166 ? 10.626 -8.579 -22.151 1.00 93.12 166 VAL A CA 1
ATOM 1166 C C . VAL A 1 166 ? 10.585 -7.087 -22.473 1.00 93.12 166 VAL A C 1
ATOM 1168 O O . VAL A 1 166 ? 9.815 -6.322 -21.893 1.00 93.12 166 VAL A O 1
ATOM 1171 N N . LEU A 1 167 ? 11.386 -6.680 -23.458 1.00 93.19 167 LEU A N 1
ATOM 1172 C CA . LEU A 1 167 ? 11.433 -5.305 -23.940 1.00 93.19 167 LEU A CA 1
ATOM 1173 C C . LEU A 1 167 ? 10.160 -4.942 -24.718 1.00 93.19 167 LEU A C 1
ATOM 1175 O O . LEU A 1 167 ? 9.851 -5.533 -25.753 1.00 93.19 167 LEU A O 1
ATOM 1179 N N . ALA A 1 168 ? 9.460 -3.918 -24.244 1.00 92.19 168 ALA A N 1
ATOM 1180 C CA . ALA A 1 168 ? 8.198 -3.435 -24.779 1.00 92.19 168 ALA A CA 1
ATOM 1181 C C . ALA A 1 168 ? 8.209 -1.914 -24.989 1.00 92.19 168 ALA A C 1
ATOM 1183 O O . ALA A 1 168 ? 8.967 -1.168 -24.363 1.00 92.19 168 ALA A O 1
ATOM 1184 N N . ARG A 1 169 ? 7.336 -1.435 -25.882 1.00 90.69 169 ARG A N 1
ATOM 1185 C CA . ARG A 1 169 ? 7.068 0.003 -26.019 1.00 90.69 169 ARG A CA 1
ATOM 1186 C C . ARG A 1 169 ? 6.148 0.445 -24.887 1.00 90.69 169 ARG A C 1
ATOM 1188 O O . ARG A 1 169 ? 5.117 -0.177 -24.654 1.00 90.69 169 ARG A O 1
ATOM 1195 N N . GLN A 1 170 ? 6.491 1.554 -24.243 1.00 87.50 170 GLN A N 1
ATOM 1196 C CA . GLN A 1 170 ? 5.618 2.228 -23.288 1.00 87.50 170 GLN A CA 1
ATOM 1197 C C . GLN A 1 170 ? 5.076 3.513 -23.935 1.00 87.50 170 GLN A C 1
ATOM 1199 O O . GLN A 1 170 ? 5.871 4.303 -24.455 1.00 87.50 170 GLN A O 1
ATOM 1204 N N . PRO A 1 171 ? 3.752 3.753 -23.923 1.00 86.25 171 PRO A N 1
ATOM 1205 C CA . PRO A 1 171 ? 3.192 5.004 -24.419 1.00 86.25 171 PRO A CA 1
ATOM 1206 C C . PRO A 1 171 ? 3.828 6.228 -23.749 1.00 86.25 171 PRO A C 1
ATOM 1208 O O . PRO A 1 171 ? 4.196 6.209 -22.575 1.00 86.25 171 PRO A O 1
ATOM 1211 N N . GLY A 1 172 ? 4.025 7.290 -24.530 1.00 83.69 172 GLY A N 1
ATOM 1212 C CA . GLY A 1 172 ? 4.636 8.528 -24.042 1.00 83.69 172 GLY A CA 1
ATOM 1213 C C . GLY A 1 172 ? 6.127 8.431 -23.693 1.00 83.69 172 GLY A C 1
ATOM 1214 O O . GLY A 1 172 ? 6.688 9.425 -23.234 1.00 83.69 172 GLY A O 1
ATOM 1215 N N . ARG A 1 173 ? 6.795 7.285 -23.917 1.00 81.62 173 ARG A N 1
ATOM 1216 C CA . ARG A 1 173 ? 8.231 7.119 -23.645 1.00 81.62 173 ARG A CA 1
ATOM 1217 C C . ARG A 1 173 ? 9.017 6.630 -24.866 1.00 81.62 173 ARG A C 1
ATOM 1219 O O . ARG A 1 173 ? 8.665 5.606 -25.447 1.00 81.62 173 ARG A O 1
ATOM 1226 N N . PRO A 1 174 ? 10.108 7.320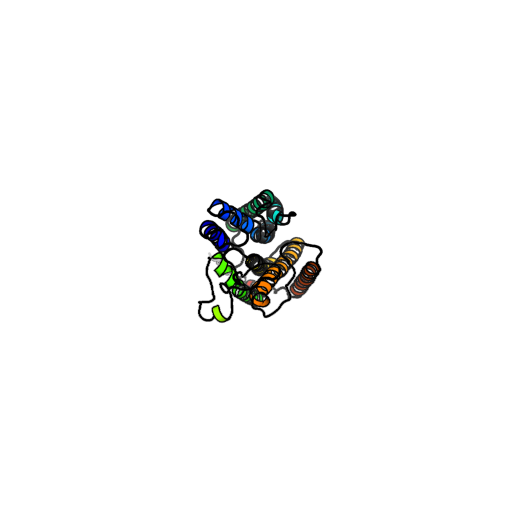 -25.246 1.00 85.19 174 PRO A N 1
ATOM 1227 C CA . PRO A 1 174 ? 11.011 6.840 -26.287 1.00 85.19 174 PRO A CA 1
ATOM 1228 C C . PRO A 1 174 ? 11.710 5.535 -25.885 1.00 85.19 174 PRO A C 1
ATOM 1230 O O . PRO A 1 174 ? 12.033 5.331 -24.714 1.00 85.19 174 PRO A O 1
ATOM 1233 N N . GLY A 1 175 ? 12.015 4.693 -26.873 1.00 87.38 175 GLY A N 1
ATOM 1234 C CA . GLY A 1 175 ? 12.785 3.461 -26.683 1.00 87.38 175 GLY A CA 1
ATOM 1235 C C . GLY A 1 175 ? 11.961 2.255 -26.223 1.00 87.38 175 GLY A C 1
ATOM 1236 O O . GLY A 1 175 ? 10.735 2.307 -26.124 1.00 87.38 175 GLY A O 1
ATOM 1237 N N . LEU A 1 176 ? 12.663 1.146 -25.992 1.00 90.88 176 LEU A N 1
ATOM 1238 C CA . LEU A 1 176 ? 12.097 -0.072 -25.423 1.00 90.88 176 LEU A CA 1
ATOM 1239 C C . LEU A 1 176 ? 12.506 -0.184 -23.958 1.00 90.88 176 LEU A C 1
ATOM 1241 O O . LEU A 1 176 ? 13.650 0.099 -23.612 1.00 90.88 176 LEU A O 1
ATOM 1245 N N . HIS A 1 177 ? 11.568 -0.621 -23.128 1.00 89.44 177 HIS A N 1
ATOM 1246 C CA . HIS A 1 177 ? 11.740 -0.769 -21.686 1.00 89.44 177 HIS A CA 1
ATOM 1247 C C . HIS A 1 177 ? 11.256 -2.156 -21.278 1.00 89.44 177 HIS A C 1
ATOM 1249 O O . HIS A 1 177 ? 10.323 -2.656 -21.909 1.00 89.44 177 HIS A O 1
ATOM 1255 N N . PRO A 1 178 ? 11.825 -2.773 -20.234 1.00 92.56 178 PRO A N 1
ATOM 1256 C CA . PRO A 1 178 ? 11.240 -3.976 -19.657 1.00 92.56 178 PRO A CA 1
ATOM 1257 C C . PRO A 1 178 ? 9.741 -3.791 -19.363 1.00 92.56 178 PRO A C 1
ATOM 1259 O O . PRO A 1 178 ? 9.290 -2.703 -18.962 1.00 92.56 178 PRO A O 1
ATOM 1262 N N . ALA A 1 179 ? 8.962 -4.852 -19.582 1.00 94.06 179 ALA A N 1
ATOM 1263 C CA . ALA A 1 179 ? 7.540 -4.891 -19.259 1.00 94.06 179 ALA A CA 1
ATOM 1264 C C . ALA A 1 179 ? 7.314 -4.519 -17.786 1.00 94.06 179 ALA A C 1
ATOM 1266 O O . ALA A 1 179 ? 6.488 -3.653 -17.501 1.00 94.06 179 ALA A O 1
ATOM 1267 N N . VAL A 1 180 ? 8.152 -5.057 -16.900 1.00 94.56 180 VAL A N 1
ATOM 1268 C CA . VAL A 1 180 ? 8.308 -4.631 -15.506 1.00 94.56 180 VAL A CA 1
ATOM 1269 C C . VAL A 1 180 ? 9.794 -4.388 -15.280 1.00 94.56 180 VAL A C 1
ATOM 1271 O O . VAL A 1 180 ? 10.610 -5.283 -15.478 1.00 94.56 180 VAL A O 1
ATOM 1274 N N . HIS A 1 181 ? 10.161 -3.156 -14.946 1.00 91.25 181 HIS A N 1
ATOM 1275 C CA . HIS A 1 181 ? 11.558 -2.769 -14.737 1.00 91.25 181 HIS A CA 1
ATOM 1276 C C . HIS A 1 181 ? 12.025 -3.101 -13.316 1.00 91.25 181 HIS A C 1
ATOM 1278 O O . HIS A 1 181 ? 11.199 -3.182 -12.414 1.00 91.25 181 HIS A O 1
ATOM 1284 N N . ASP A 1 182 ? 13.334 -3.232 -13.096 1.00 90.75 182 ASP A N 1
ATOM 1285 C CA . ASP A 1 182 ? 13.872 -3.462 -11.753 1.00 90.75 182 ASP A CA 1
ATOM 1286 C C . ASP A 1 182 ? 13.674 -2.245 -10.841 1.00 90.75 182 ASP A C 1
ATOM 1288 O O . ASP A 1 182 ? 13.852 -1.088 -11.243 1.00 90.75 182 ASP A O 1
ATOM 1292 N N . GLY A 1 183 ? 13.364 -2.526 -9.577 1.00 89.56 183 GLY A N 1
ATOM 1293 C CA . GLY A 1 183 ? 13.072 -1.519 -8.568 1.00 89.56 183 GLY A CA 1
ATOM 1294 C C . GLY A 1 183 ? 11.620 -1.547 -8.113 1.00 89.56 183 GLY A C 1
ATOM 1295 O O . GLY A 1 183 ? 10.889 -2.504 -8.354 1.00 89.56 183 GLY A O 1
ATOM 1296 N N . HIS A 1 184 ? 11.242 -0.485 -7.407 1.00 92.12 184 HIS A N 1
ATOM 1297 C CA . HIS A 1 184 ? 9.977 -0.410 -6.701 1.00 92.12 184 HIS A CA 1
ATOM 1298 C C . HIS A 1 184 ? 8.870 0.211 -7.540 1.00 92.12 184 HIS A C 1
ATOM 1300 O O . HIS A 1 184 ? 9.062 1.256 -8.164 1.00 92.12 184 HIS A O 1
ATOM 1306 N N . HIS A 1 185 ? 7.700 -0.418 -7.475 1.00 93.50 185 HIS A N 1
ATOM 1307 C CA . HIS A 1 185 ? 6.521 -0.092 -8.269 1.00 93.50 185 HIS A CA 1
ATOM 1308 C C . HIS A 1 185 ? 5.364 0.325 -7.374 1.00 93.50 185 HIS A C 1
ATOM 1310 O O . HIS A 1 185 ? 5.080 -0.325 -6.365 1.00 93.50 185 HIS A O 1
ATOM 1316 N N . HIS A 1 186 ? 4.627 1.360 -7.771 1.00 93.12 186 HIS A N 1
ATOM 1317 C CA . HIS A 1 186 ? 3.459 1.816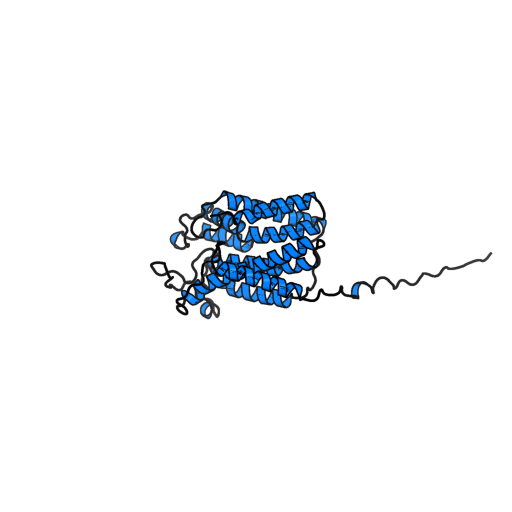 -7.014 1.00 93.12 186 HIS A CA 1
ATOM 1318 C C . HIS A 1 186 ? 2.311 0.796 -7.038 1.00 93.12 186 HIS A C 1
ATOM 1320 O O . HIS A 1 186 ? 1.428 0.839 -6.175 1.00 93.12 186 HIS A O 1
ATOM 1326 N N . GLY A 1 187 ? 2.317 -0.169 -7.963 1.00 95.81 187 GLY A N 1
ATOM 1327 C CA . GLY A 1 187 ? 1.438 -1.330 -7.900 1.00 95.81 187 GLY A CA 1
ATOM 1328 C C . GLY A 1 187 ? 1.619 -2.142 -6.610 1.00 95.81 187 GLY A C 1
ATOM 1329 O O . GLY A 1 187 ? 0.625 -2.512 -5.968 1.00 95.81 187 GLY A O 1
ATOM 1330 N N . MET A 1 188 ? 2.867 -2.341 -6.159 1.00 97.00 188 MET A N 1
ATOM 1331 C CA . MET A 1 188 ? 3.174 -2.997 -4.879 1.00 97.00 188 MET A CA 1
ATOM 1332 C C . MET A 1 188 ? 2.652 -2.171 -3.700 1.00 97.00 188 MET A C 1
ATOM 1334 O O . MET A 1 188 ? 2.071 -2.727 -2.761 1.00 97.00 188 MET A O 1
ATOM 1338 N N . ASP A 1 189 ? 2.766 -0.843 -3.765 1.00 96.25 189 ASP A N 1
ATOM 1339 C CA . ASP A 1 189 ? 2.198 0.043 -2.746 1.00 96.25 189 ASP A CA 1
ATOM 1340 C C . ASP A 1 189 ? 0.690 -0.139 -2.618 1.00 96.25 189 ASP A C 1
ATOM 1342 O O . ASP A 1 189 ? 0.147 -0.290 -1.515 1.00 96.25 189 ASP A O 1
ATOM 1346 N N . GLY A 1 190 ? 0.019 -0.194 -3.769 1.00 97.62 190 GLY A N 1
ATOM 1347 C CA . GLY A 1 190 ? -1.404 -0.457 -3.865 1.00 97.62 190 GLY A CA 1
ATOM 1348 C C . GLY A 1 190 ? -1.804 -1.781 -3.212 1.00 97.62 190 GLY A C 1
ATOM 1349 O O . GLY A 1 190 ? -2.720 -1.825 -2.381 1.00 97.62 190 GLY A O 1
ATOM 1350 N N . VAL A 1 191 ? -1.071 -2.854 -3.515 1.00 98.56 191 VAL A N 1
ATOM 1351 C CA . VAL A 1 191 ? -1.276 -4.176 -2.905 1.00 98.56 191 VAL A CA 1
ATOM 1352 C C . VAL A 1 191 ? -1.101 -4.122 -1.393 1.00 98.56 191 VAL A C 1
ATOM 1354 O O . VAL A 1 191 ? -1.947 -4.636 -0.658 1.00 98.56 191 VAL A O 1
ATOM 1357 N N . LEU A 1 192 ? -0.040 -3.487 -0.898 1.00 98.44 192 LEU A N 1
ATOM 1358 C CA . LEU A 1 192 ? 0.235 -3.407 0.533 1.00 98.44 192 LEU A CA 1
ATOM 1359 C C . LEU A 1 192 ? -0.849 -2.624 1.290 1.00 98.44 192 LEU A C 1
ATOM 1361 O O . LEU A 1 192 ? -1.223 -3.027 2.399 1.00 98.44 192 LEU A O 1
ATOM 1365 N N . LEU A 1 193 ? -1.397 -1.555 0.704 1.00 98.44 193 LEU A N 1
ATOM 1366 C CA . LEU A 1 193 ? -2.545 -0.830 1.266 1.00 98.44 193 LEU A CA 1
ATOM 1367 C C . LEU A 1 193 ? -3.807 -1.695 1.298 1.00 98.44 193 LEU A C 1
ATOM 1369 O O . LEU A 1 193 ? -4.474 -1.768 2.333 1.00 98.44 193 LEU A O 1
ATOM 1373 N N . ALA A 1 194 ? -4.107 -2.395 0.203 1.00 98.69 194 ALA A N 1
ATOM 1374 C CA . ALA A 1 194 ? -5.272 -3.265 0.110 1.00 98.69 194 ALA A CA 1
ATOM 1375 C C . ALA A 1 194 ? -5.184 -4.453 1.087 1.00 98.69 194 ALA A C 1
ATOM 1377 O O . ALA A 1 194 ? -6.136 -4.729 1.820 1.00 98.69 194 ALA A O 1
ATOM 1378 N N . LEU A 1 195 ? -4.022 -5.104 1.191 1.00 98.62 195 LEU A N 1
ATOM 1379 C CA . LEU A 1 195 ? -3.764 -6.160 2.176 1.00 98.62 195 LEU A CA 1
ATOM 1380 C C . LEU A 1 195 ? -3.882 -5.643 3.613 1.00 98.62 195 LEU A C 1
ATOM 1382 O O . LEU A 1 195 ? -4.490 -6.306 4.457 1.00 98.62 195 LEU A O 1
ATOM 1386 N N . SER A 1 196 ? -3.359 -4.445 3.890 1.00 98.50 196 SER A N 1
ATOM 1387 C CA . SER A 1 196 ? -3.509 -3.799 5.199 1.00 98.50 196 SER A CA 1
ATOM 1388 C C . SER A 1 196 ? -4.980 -3.546 5.521 1.00 98.50 196 SER A C 1
ATOM 1390 O O . SER A 1 196 ? -5.427 -3.849 6.625 1.00 98.50 196 SER A O 1
ATOM 1392 N N . ALA A 1 197 ? -5.765 -3.071 4.552 1.00 98.50 197 ALA A N 1
ATOM 1393 C CA . ALA A 1 197 ? -7.196 -2.868 4.720 1.00 98.50 197 ALA A CA 1
ATOM 1394 C C . ALA A 1 197 ? -7.942 -4.173 5.030 1.00 98.50 197 ALA A C 1
ATOM 1396 O O . ALA A 1 197 ? -8.711 -4.236 5.994 1.00 98.50 197 ALA A O 1
ATOM 1397 N N . LEU A 1 198 ? -7.676 -5.238 4.265 1.00 97.75 198 LEU A N 1
ATOM 1398 C CA . LEU A 1 198 ? -8.273 -6.555 4.490 1.00 97.75 198 LEU A CA 1
ATOM 1399 C C . LEU A 1 198 ? -7.916 -7.094 5.878 1.00 97.75 198 LEU A C 1
ATOM 1401 O O . LEU A 1 198 ? -8.813 -7.508 6.616 1.00 97.75 198 LEU A O 1
ATOM 1405 N N . LEU A 1 199 ? -6.641 -7.032 6.268 1.00 95.88 199 LEU A N 1
ATOM 1406 C CA . LEU A 1 199 ? -6.170 -7.512 7.565 1.00 95.88 199 LEU A CA 1
ATOM 1407 C C . LEU A 1 199 ? -6.789 -6.723 8.727 1.00 95.88 199 LEU A C 1
ATOM 1409 O O . LEU A 1 199 ? -7.379 -7.309 9.638 1.00 95.88 199 LEU A O 1
ATOM 1413 N N . LEU A 1 200 ? -6.692 -5.393 8.685 1.00 95.62 200 LEU A N 1
ATOM 1414 C CA . LEU A 1 200 ? -7.141 -4.512 9.765 1.00 95.62 200 LEU A CA 1
ATOM 1415 C C . LEU A 1 200 ? -8.670 -4.430 9.857 1.00 95.62 200 LEU A C 1
ATOM 1417 O O . LEU A 1 200 ? -9.199 -4.163 10.937 1.00 95.62 200 LEU A O 1
ATOM 1421 N N . SER A 1 201 ? -9.402 -4.744 8.781 1.00 95.44 201 SER A N 1
ATOM 1422 C CA . SER A 1 201 ? -10.872 -4.789 8.812 1.00 95.44 201 SER A CA 1
ATOM 1423 C C . SER A 1 201 ? -11.420 -5.808 9.818 1.00 95.44 201 SER A C 1
ATOM 1425 O O . SER A 1 201 ? -12.526 -5.616 10.325 1.00 95.44 201 SER A O 1
ATOM 1427 N N . ARG A 1 202 ? -10.646 -6.847 10.181 1.00 93.31 202 ARG A N 1
ATOM 1428 C CA . ARG A 1 202 ? -11.013 -7.796 11.251 1.00 93.31 202 ARG A CA 1
ATOM 1429 C C . ARG A 1 202 ? -11.118 -7.127 12.622 1.00 93.31 202 ARG A C 1
ATOM 1431 O O . ARG A 1 202 ? -11.839 -7.627 13.472 1.00 93.31 202 ARG A O 1
ATOM 1438 N N . ALA A 1 203 ? -10.426 -6.009 12.855 1.00 92.00 203 ALA A N 1
ATOM 1439 C CA . ALA A 1 203 ? -10.454 -5.310 14.140 1.00 92.00 203 ALA A CA 1
ATOM 1440 C C . ALA A 1 203 ? -11.685 -4.404 14.313 1.00 92.00 203 ALA A C 1
ATOM 1442 O O . ALA A 1 203 ? -12.057 -4.100 15.444 1.00 92.00 203 ALA A O 1
ATOM 1443 N N . VAL A 1 204 ? -12.330 -3.985 13.217 1.00 92.50 204 VAL A N 1
ATOM 1444 C CA . VAL A 1 204 ? -13.421 -2.993 13.225 1.00 92.50 204 VAL A CA 1
ATOM 1445 C C . VAL A 1 204 ? -14.614 -3.411 14.099 1.00 92.50 204 VAL A C 1
ATOM 1447 O O . VAL A 1 204 ? -15.065 -2.580 14.892 1.00 92.50 204 VAL A O 1
ATOM 1450 N N . PRO A 1 205 ? -15.127 -4.660 14.042 1.00 90.50 205 PRO A N 1
ATOM 1451 C CA . PRO A 1 205 ? -16.253 -5.074 14.884 1.00 90.50 205 PRO A CA 1
ATOM 1452 C C . PRO A 1 205 ? -15.959 -4.993 16.388 1.00 90.50 205 PRO A C 1
ATOM 1454 O O . PRO A 1 205 ? -16.881 -4.804 17.179 1.00 90.50 205 PRO A O 1
ATOM 1457 N N . HIS A 1 206 ? -14.681 -5.083 16.764 1.00 90.00 206 HIS A N 1
ATOM 1458 C CA . HIS A 1 206 ? -14.206 -5.145 18.148 1.00 90.00 206 HIS A CA 1
ATOM 1459 C C . HIS A 1 206 ? -13.893 -3.778 18.761 1.00 90.00 206 HIS A C 1
ATOM 1461 O O . HIS A 1 206 ? -13.504 -3.711 19.927 1.00 90.00 206 HIS A O 1
ATOM 1467 N N . LEU A 1 207 ? -14.042 -2.692 17.997 1.00 90.88 207 LEU A N 1
ATOM 1468 C CA . LEU A 1 207 ? -13.824 -1.343 18.509 1.00 90.88 207 LEU A CA 1
ATOM 1469 C C . LEU A 1 207 ? -14.950 -0.918 19.454 1.00 90.88 207 LEU A C 1
ATOM 1471 O O . LEU A 1 207 ? -16.138 -1.034 19.132 1.00 90.88 207 LEU A O 1
ATOM 1475 N N . ARG A 1 208 ? -14.568 -0.360 20.605 1.00 91.62 208 ARG A N 1
ATOM 1476 C CA . ARG A 1 208 ? -15.487 0.091 21.659 1.00 91.62 208 ARG A CA 1
ATOM 1477 C C . ARG A 1 208 ? -16.245 1.346 21.237 1.00 91.62 208 ARG A C 1
ATOM 1479 O O . ARG A 1 208 ? -17.439 1.484 21.513 1.00 91.62 208 ARG A O 1
ATOM 1486 N N . HIS A 1 209 ? -15.573 2.273 20.555 1.00 91.69 209 HIS A N 1
ATOM 1487 C CA . HIS A 1 209 ? -16.152 3.566 20.199 1.00 91.69 209 HIS A CA 1
ATOM 1488 C C . HIS A 1 209 ? -16.845 3.557 18.827 1.00 91.69 209 HIS A C 1
ATOM 1490 O O . HIS A 1 209 ? -16.202 3.456 17.784 1.00 91.69 209 HIS A O 1
ATOM 1496 N N . ARG A 1 210 ? -18.173 3.772 18.807 1.00 93.06 210 ARG A N 1
ATOM 1497 C CA . ARG A 1 210 ? -18.996 3.750 17.574 1.00 93.06 210 ARG A CA 1
ATOM 1498 C C . ARG A 1 210 ? -18.510 4.703 16.477 1.00 93.06 210 ARG A C 1
ATOM 1500 O O . ARG A 1 210 ? -18.498 4.314 15.314 1.00 93.06 210 ARG A O 1
ATOM 1507 N N . ARG A 1 211 ? -18.127 5.935 16.838 1.00 94.06 211 ARG A N 1
ATOM 1508 C CA . ARG A 1 211 ? -17.630 6.939 15.877 1.00 94.06 211 ARG A CA 1
ATOM 1509 C C . ARG A 1 211 ? -16.297 6.511 15.273 1.00 94.06 211 ARG A C 1
ATOM 1511 O O . ARG A 1 211 ? -16.167 6.493 14.059 1.00 94.06 211 ARG A O 1
ATOM 1518 N N . LEU A 1 212 ? -15.351 6.091 16.113 1.00 93.94 212 LEU A N 1
ATOM 1519 C CA . LEU A 1 212 ? -14.047 5.601 15.669 1.00 93.94 212 LEU A CA 1
ATOM 1520 C C . LEU A 1 212 ? -14.186 4.372 14.768 1.00 93.94 212 LEU A C 1
ATOM 1522 O O . LEU A 1 212 ? -13.529 4.292 13.739 1.00 93.94 212 LEU A O 1
ATOM 1526 N N . ARG A 1 213 ? -15.105 3.463 15.107 1.00 95.00 213 ARG A N 1
ATOM 1527 C CA . ARG A 1 213 ? -15.455 2.308 14.280 1.00 95.00 213 ARG A CA 1
ATOM 1528 C C . ARG A 1 213 ? -15.965 2.704 12.896 1.00 95.00 213 ARG A C 1
ATOM 1530 O O . ARG A 1 213 ? -15.531 2.118 11.912 1.00 95.00 213 ARG A O 1
ATOM 1537 N N . ALA A 1 214 ? -16.859 3.690 12.816 1.00 95.31 214 ALA A N 1
ATOM 1538 C CA . ALA A 1 214 ? -17.356 4.197 11.539 1.00 95.31 214 ALA A CA 1
ATOM 1539 C C . ALA A 1 214 ? -16.238 4.873 10.729 1.00 95.31 214 ALA A C 1
ATOM 1541 O O . ALA A 1 214 ? -16.041 4.526 9.568 1.00 95.31 214 ALA A O 1
ATOM 1542 N N . CYS A 1 215 ? -15.462 5.766 11.351 1.00 96.69 215 CYS A N 1
ATOM 1543 C CA . CYS A 1 215 ? -14.350 6.452 10.691 1.00 96.69 215 CYS A CA 1
ATOM 1544 C C . CYS A 1 215 ? -13.285 5.470 10.190 1.00 96.69 215 CYS A C 1
ATOM 1546 O O . CYS A 1 215 ? -12.865 5.568 9.042 1.00 96.69 215 CYS A O 1
ATOM 1548 N N . LEU A 1 216 ? -12.885 4.493 11.013 1.00 96.94 216 LEU A N 1
ATOM 1549 C CA . LEU A 1 216 ? -11.936 3.462 10.600 1.00 96.94 216 LEU A CA 1
ATOM 1550 C C . LEU A 1 216 ? -12.525 2.580 9.497 1.00 96.94 216 LEU A C 1
ATOM 1552 O O . LEU A 1 216 ? -11.820 2.257 8.553 1.00 96.94 216 LEU A O 1
ATOM 1556 N N . GLY A 1 217 ? -13.809 2.222 9.571 1.00 97.31 217 GLY A N 1
ATOM 1557 C CA . GLY A 1 217 ? -14.482 1.473 8.508 1.00 97.31 217 GLY A CA 1
ATOM 1558 C C . GLY A 1 217 ? -14.424 2.192 7.156 1.00 97.31 217 GLY A C 1
ATOM 1559 O O . GLY A 1 217 ? -14.046 1.581 6.160 1.00 97.31 217 GLY A O 1
ATOM 1560 N N . VAL A 1 218 ? -14.721 3.497 7.132 1.00 98.12 218 VAL A N 1
ATOM 1561 C CA . VAL A 1 218 ? -14.595 4.339 5.928 1.00 98.12 218 VAL A CA 1
ATOM 1562 C C . VAL A 1 218 ? -13.141 4.421 5.464 1.00 98.12 218 VAL A C 1
ATOM 1564 O O . VAL A 1 218 ? -12.870 4.249 4.280 1.00 98.12 218 VAL A O 1
ATOM 1567 N N . TYR A 1 219 ? -12.201 4.632 6.386 1.00 98.19 219 TYR A N 1
ATOM 1568 C CA . TYR A 1 219 ? -10.782 4.737 6.056 1.00 98.19 219 TYR A CA 1
ATOM 1569 C C . TYR A 1 219 ? -10.216 3.438 5.468 1.00 98.19 219 TYR A C 1
ATOM 1571 O O . TYR A 1 219 ? -9.532 3.471 4.453 1.00 98.19 219 TYR A O 1
ATOM 1579 N N . LEU A 1 220 ? -10.539 2.280 6.046 1.00 98.50 220 LEU A N 1
ATOM 1580 C CA . LEU A 1 220 ? -10.108 0.984 5.518 1.00 98.50 220 LEU A CA 1
ATOM 1581 C C . LEU A 1 220 ? -10.774 0.665 4.176 1.00 98.50 220 LEU A C 1
ATOM 1583 O O . LEU A 1 220 ? -10.117 0.110 3.301 1.00 98.50 220 LEU A O 1
ATOM 1587 N N . ALA A 1 221 ? -12.044 1.034 3.982 1.00 98.50 221 ALA A N 1
ATOM 1588 C CA . ALA A 1 221 ? -12.692 0.925 2.676 1.00 98.50 221 ALA A CA 1
ATOM 1589 C C . ALA A 1 221 ? -11.971 1.784 1.627 1.00 98.50 221 ALA A C 1
ATOM 1591 O O . ALA A 1 221 ? -11.714 1.306 0.524 1.00 98.50 221 ALA A O 1
ATOM 1592 N N . PHE A 1 222 ? -11.582 3.008 1.997 1.00 98.25 222 PHE A N 1
ATOM 1593 C CA . PHE A 1 222 ? -10.772 3.873 1.149 1.00 98.25 222 PHE A CA 1
ATOM 1594 C C . PHE A 1 222 ? -9.425 3.222 0.822 1.00 98.25 222 PHE A C 1
ATOM 1596 O O . PHE A 1 222 ? -9.110 3.088 -0.352 1.00 98.25 222 PHE A O 1
ATOM 1603 N N . LEU A 1 223 ? -8.663 2.747 1.817 1.00 98.50 223 LEU A N 1
ATOM 1604 C CA . LEU A 1 223 ? -7.375 2.079 1.583 1.00 98.50 223 LEU A CA 1
ATOM 1605 C C . LEU A 1 223 ? -7.506 0.839 0.690 1.00 98.50 223 LEU A C 1
ATOM 1607 O O . LEU A 1 223 ? -6.640 0.607 -0.149 1.00 98.50 223 LEU A O 1
ATOM 1611 N N . LEU A 1 224 ? -8.585 0.064 0.839 1.00 98.69 224 LEU A N 1
ATOM 1612 C CA . LEU A 1 224 ? -8.855 -1.095 -0.009 1.00 98.69 224 LEU A CA 1
ATOM 1613 C C . LEU A 1 224 ? -9.067 -0.682 -1.467 1.00 98.69 224 LEU A C 1
ATOM 1615 O O . LEU A 1 224 ? -8.425 -1.234 -2.358 1.00 98.69 224 LEU A O 1
ATOM 1619 N N . VAL A 1 225 ? -9.957 0.282 -1.709 1.00 98.56 225 VAL A N 1
ATOM 1620 C CA . VAL A 1 225 ? -10.298 0.743 -3.061 1.00 98.56 225 VAL A CA 1
ATOM 1621 C C . VAL A 1 225 ? -9.118 1.462 -3.696 1.00 98.56 225 VAL A C 1
ATOM 1623 O O . VAL A 1 225 ? -8.730 1.129 -4.808 1.00 98.56 225 VAL A O 1
ATOM 1626 N N . TYR A 1 226 ? -8.523 2.409 -2.980 1.00 97.75 226 TYR A N 1
ATOM 1627 C CA . TYR A 1 226 ? -7.376 3.180 -3.430 1.00 97.75 226 TYR A CA 1
ATOM 1628 C C . TYR A 1 226 ? -6.154 2.291 -3.689 1.00 97.75 226 TYR A C 1
ATOM 1630 O O . TYR A 1 226 ? -5.500 2.419 -4.722 1.00 97.75 226 TYR A O 1
ATOM 1638 N N . GLY A 1 227 ? -5.877 1.339 -2.795 1.00 98.00 227 GLY A N 1
ATOM 1639 C CA . GLY A 1 227 ? -4.797 0.377 -2.981 1.00 98.00 227 GLY A CA 1
ATOM 1640 C C . GLY A 1 227 ? -5.020 -0.517 -4.202 1.00 98.00 227 GLY A C 1
ATOM 1641 O O . GLY A 1 227 ? -4.153 -0.630 -5.065 1.00 98.00 227 GLY A O 1
ATOM 1642 N N . THR A 1 228 ? -6.224 -1.077 -4.337 1.00 98.56 228 THR A N 1
ATOM 1643 C CA . THR A 1 228 ? -6.584 -1.907 -5.500 1.00 98.56 228 THR A CA 1
ATOM 1644 C C . THR A 1 228 ? -6.523 -1.109 -6.801 1.00 98.56 228 THR A C 1
ATOM 1646 O O . THR A 1 228 ? -6.069 -1.628 -7.811 1.00 98.56 228 THR A O 1
ATOM 1649 N N . ALA A 1 229 ? -6.943 0.156 -6.786 1.00 97.75 229 ALA A N 1
ATOM 1650 C CA . ALA A 1 229 ? -6.911 1.034 -7.947 1.00 97.75 229 ALA A CA 1
ATOM 1651 C C . ALA A 1 229 ? -5.477 1.276 -8.453 1.00 97.75 229 ALA A C 1
ATOM 1653 O O . ALA A 1 229 ? -5.239 1.168 -9.653 1.00 97.75 229 ALA A O 1
ATOM 1654 N N . ASN A 1 230 ? -4.520 1.515 -7.549 1.00 97.06 230 ASN A N 1
ATOM 1655 C CA . ASN A 1 230 ? -3.101 1.641 -7.905 1.00 97.06 230 ASN A CA 1
ATOM 1656 C C . ASN A 1 230 ? -2.529 0.330 -8.461 1.00 97.06 230 ASN A C 1
ATOM 1658 O O . ASN A 1 230 ? -1.915 0.341 -9.522 1.00 97.06 230 ASN A O 1
ATOM 1662 N N . ALA A 1 231 ? -2.813 -0.805 -7.811 1.00 98.06 231 ALA A N 1
ATOM 1663 C CA . ALA A 1 231 ? -2.394 -2.117 -8.305 1.00 98.06 231 ALA A CA 1
ATOM 1664 C C . ALA A 1 231 ? -2.961 -2.413 -9.706 1.00 98.06 231 ALA A C 1
ATOM 1666 O O . ALA A 1 231 ? -2.243 -2.844 -10.602 1.00 98.06 231 ALA A O 1
ATOM 1667 N N . VAL A 1 232 ? -4.249 -2.146 -9.929 1.00 98.06 232 VAL A N 1
ATOM 1668 C CA . VAL A 1 232 ? -4.890 -2.352 -11.235 1.00 98.06 232 VAL A CA 1
ATOM 1669 C C . VAL A 1 232 ? -4.307 -1.426 -12.295 1.00 98.06 232 VAL A C 1
ATOM 1671 O O . VAL A 1 232 ? -4.075 -1.877 -13.411 1.00 98.06 232 VAL A O 1
ATOM 1674 N N . GLN A 1 233 ? -4.076 -0.152 -11.975 1.00 96.62 233 GLN A N 1
ATOM 1675 C CA . GLN A 1 233 ? -3.521 0.812 -12.924 1.00 96.62 233 GLN A CA 1
ATOM 1676 C C . GLN A 1 233 ? -2.134 0.378 -13.407 1.00 96.62 233 GLN A C 1
ATOM 1678 O O . GLN A 1 233 ? -1.890 0.376 -14.614 1.00 96.62 233 GLN A O 1
ATOM 1683 N N . ASP A 1 234 ? -1.272 -0.041 -12.485 1.00 95.94 234 ASP A N 1
ATOM 1684 C CA . ASP A 1 234 ? 0.090 -0.455 -12.805 1.00 95.94 234 ASP A CA 1
ATOM 1685 C C . ASP A 1 234 ? 0.107 -1.797 -13.554 1.00 95.94 234 ASP A C 1
ATOM 1687 O O . ASP A 1 234 ? 0.686 -1.919 -14.631 1.00 95.94 234 ASP A O 1
ATOM 1691 N N . ALA A 1 235 ? -0.676 -2.781 -13.091 1.00 97.38 235 ALA A N 1
ATOM 1692 C CA . ALA A 1 235 ? -0.795 -4.075 -13.764 1.00 97.38 235 ALA A CA 1
ATOM 1693 C C . ALA A 1 235 ? -1.380 -3.928 -15.176 1.00 97.38 235 ALA A C 1
ATOM 1695 O O . ALA A 1 235 ? -0.979 -4.636 -16.099 1.00 97.38 235 ALA A O 1
ATOM 1696 N N . TRP A 1 236 ? -2.316 -2.996 -15.368 1.00 97.69 236 TRP A N 1
ATOM 1697 C CA . TRP A 1 236 ? -2.862 -2.683 -16.683 1.00 97.69 236 TRP A CA 1
ATOM 1698 C C . TRP A 1 236 ? -1.790 -2.116 -17.611 1.00 97.69 236 TRP A C 1
ATOM 1700 O O . TRP A 1 236 ? -1.665 -2.557 -18.754 1.00 97.69 236 TRP A O 1
ATOM 1710 N N . LEU A 1 237 ? -0.984 -1.171 -17.131 1.00 95.62 237 LEU A N 1
ATOM 1711 C CA . LEU A 1 237 ? 0.113 -0.624 -17.920 1.00 95.62 237 LEU A CA 1
ATOM 1712 C C . LEU A 1 237 ? 1.123 -1.721 -18.290 1.00 95.62 237 LEU A C 1
ATOM 1714 O O . LEU A 1 237 ? 1.467 -1.885 -19.461 1.00 95.62 237 LEU A O 1
ATOM 1718 N N . GLU A 1 238 ? 1.575 -2.492 -17.309 1.00 96.25 238 GLU A N 1
ATOM 1719 C CA . GLU A 1 238 ? 2.709 -3.399 -17.470 1.00 96.25 238 GLU A CA 1
ATOM 1720 C C . GLU A 1 238 ? 2.354 -4.735 -18.122 1.00 96.25 238 GLU A C 1
ATOM 1722 O O . GLU A 1 238 ? 3.122 -5.244 -18.935 1.00 96.25 238 GLU A O 1
ATOM 1727 N N . GLN A 1 239 ? 1.181 -5.295 -17.818 1.00 97.00 239 GLN A N 1
ATOM 1728 C CA . GLN A 1 239 ? 0.788 -6.624 -18.296 1.00 97.00 239 GLN A CA 1
ATOM 1729 C C . GLN A 1 239 ? -0.202 -6.590 -19.462 1.00 97.00 239 GLN A C 1
ATOM 1731 O O . GLN A 1 239 ? -0.311 -7.584 -20.178 1.00 97.00 239 GLN A O 1
ATOM 1736 N N . VAL A 1 240 ? -0.908 -5.473 -19.684 1.00 97.25 240 VAL A N 1
ATOM 1737 C CA . VAL A 1 240 ? -1.907 -5.349 -20.763 1.00 97.25 240 VAL A CA 1
ATOM 1738 C C . VAL A 1 240 ? -1.423 -4.401 -21.857 1.00 97.25 240 VAL A C 1
ATOM 1740 O O . VAL A 1 240 ? -1.355 -4.795 -23.023 1.00 97.25 240 VAL A O 1
ATOM 1743 N N . VAL A 1 241 ? -1.055 -3.166 -21.507 1.00 96.88 241 VAL A N 1
ATOM 1744 C CA . VAL A 1 241 ? -0.658 -2.151 -22.497 1.00 96.88 241 VAL A CA 1
ATOM 1745 C C . VAL A 1 241 ? 0.699 -2.480 -23.110 1.00 96.88 241 VAL A C 1
ATOM 1747 O O . VAL A 1 241 ? 0.800 -2.613 -24.328 1.00 96.88 241 VAL A O 1
ATOM 1750 N N . LYS A 1 242 ? 1.735 -2.696 -22.291 1.00 95.31 242 LYS A N 1
ATOM 1751 C CA . LYS A 1 242 ? 3.075 -3.060 -22.790 1.00 95.31 242 LYS A CA 1
ATOM 1752 C C . LYS A 1 242 ? 3.092 -4.405 -23.530 1.00 95.31 242 LYS A C 1
ATOM 1754 O O . LYS A 1 242 ? 3.890 -4.588 -24.444 1.00 95.31 242 LYS A O 1
ATOM 1759 N N . ARG A 1 243 ? 2.162 -5.310 -23.208 1.00 94.56 243 ARG A N 1
ATOM 1760 C CA . ARG A 1 243 ? 1.956 -6.577 -23.931 1.00 94.56 243 ARG A CA 1
ATOM 1761 C C . ARG A 1 243 ? 1.320 -6.395 -25.317 1.00 94.56 243 ARG A C 1
ATOM 1763 O O . ARG A 1 243 ? 1.311 -7.325 -26.120 1.00 94.56 243 ARG A O 1
ATOM 1770 N N . GLY A 1 244 ? 0.780 -5.212 -25.609 1.00 93.81 244 GLY A N 1
ATOM 1771 C CA . GLY A 1 244 ? 0.102 -4.905 -26.867 1.00 93.81 244 GLY A CA 1
ATOM 1772 C C . GLY A 1 244 ? -1.351 -5.378 -26.928 1.00 93.81 244 GLY A C 1
ATOM 1773 O O . GLY A 1 244 ? -1.940 -5.382 -28.005 1.00 93.81 244 GLY A O 1
ATOM 1774 N N . TRP A 1 245 ? -1.951 -5.769 -25.799 1.00 95.94 245 TRP A N 1
ATOM 1775 C CA . TRP A 1 245 ? -3.366 -6.158 -25.742 1.00 95.94 245 TRP A CA 1
ATOM 1776 C C . TRP A 1 245 ? -4.313 -4.954 -25.745 1.00 95.94 245 TRP A C 1
ATOM 1778 O O . TRP A 1 245 ? -5.483 -5.087 -26.094 1.00 95.94 245 TRP A O 1
ATOM 1788 N N . SER A 1 246 ? -3.817 -3.779 -25.355 1.00 95.88 246 SER A N 1
ATOM 1789 C CA . SER A 1 246 ? -4.570 -2.527 -25.348 1.00 95.88 246 SER A CA 1
ATOM 1790 C C . SER A 1 246 ? -3.652 -1.352 -25.664 1.00 95.88 246 SER A C 1
ATOM 1792 O O . SER A 1 246 ? -2.504 -1.321 -25.232 1.00 95.88 246 SER A O 1
ATOM 1794 N N . THR A 1 247 ? -4.173 -0.349 -26.365 1.00 92.81 247 THR A N 1
ATOM 1795 C CA . THR A 1 247 ? -3.515 0.959 -26.533 1.00 92.81 247 THR A CA 1
ATOM 1796 C C . THR A 1 247 ? -3.989 1.990 -25.510 1.00 92.81 247 THR A C 1
ATOM 1798 O O . THR A 1 247 ? -3.448 3.089 -25.449 1.00 92.81 247 THR A O 1
ATOM 1801 N N . THR A 1 248 ? -5.027 1.668 -24.738 1.00 94.69 248 THR A N 1
ATOM 1802 C CA . THR A 1 248 ? -5.645 2.582 -23.774 1.00 94.69 248 THR A CA 1
ATOM 1803 C C . THR A 1 248 ? -4.978 2.437 -22.419 1.00 94.69 248 THR A C 1
ATOM 1805 O O . THR A 1 248 ? -4.978 1.346 -21.850 1.00 94.69 248 THR A O 1
ATOM 1808 N N . GLU A 1 249 ? -4.472 3.541 -21.879 1.00 94.38 249 GLU A N 1
ATOM 1809 C CA . GLU A 1 249 ? -3.908 3.613 -20.533 1.00 94.38 249 GLU A CA 1
ATOM 1810 C C . GLU A 1 249 ? -4.985 3.952 -19.497 1.00 94.38 249 GLU A C 1
ATOM 1812 O O . GLU A 1 249 ? -5.903 4.737 -19.753 1.00 94.38 249 GLU A O 1
ATOM 1817 N N . LEU A 1 250 ? -4.855 3.380 -18.299 1.00 94.19 250 LEU A N 1
ATOM 1818 C CA . LEU A 1 250 ? -5.607 3.856 -17.145 1.00 94.19 250 LEU A CA 1
ATOM 1819 C C . LEU A 1 250 ? -4.934 5.123 -16.596 1.00 94.19 250 LEU A C 1
ATOM 1821 O O . LEU A 1 250 ? -3.703 5.172 -16.517 1.00 94.19 250 LEU A O 1
ATOM 1825 N N . PRO A 1 251 ? -5.712 6.149 -16.204 1.00 92.38 251 PRO A N 1
ATOM 1826 C CA . PRO A 1 251 ? -5.150 7.385 -15.675 1.00 92.38 251 PRO A CA 1
ATOM 1827 C C . PRO A 1 251 ? -4.387 7.114 -14.379 1.00 92.38 251 PRO A C 1
ATOM 1829 O O . PRO A 1 251 ? -4.804 6.278 -13.584 1.00 92.38 251 PRO A O 1
ATOM 1832 N N . MET A 1 252 ? -3.319 7.876 -14.135 1.00 88.81 252 MET A N 1
ATOM 1833 C CA . MET A 1 252 ? -2.559 7.793 -12.888 1.00 88.81 252 MET A CA 1
ATOM 1834 C C . MET A 1 252 ? -3.447 8.087 -11.670 1.00 88.81 252 MET A C 1
ATOM 1836 O O . MET A 1 252 ? -4.105 9.134 -11.623 1.00 88.81 252 MET A O 1
ATOM 1840 N N . MET A 1 253 ? -3.443 7.176 -10.693 1.00 90.50 253 MET A N 1
ATOM 1841 C CA . MET A 1 253 ? -4.262 7.254 -9.473 1.00 90.50 253 MET A CA 1
ATOM 1842 C C . MET A 1 253 ? -3.430 7.476 -8.209 1.00 90.50 253 MET A C 1
ATOM 1844 O O . MET A 1 253 ? -4.014 7.788 -7.179 1.00 90.50 253 MET A O 1
ATOM 1848 N N . LEU A 1 254 ? -2.098 7.401 -8.290 1.00 88.62 254 LEU A N 1
ATOM 1849 C CA . LEU A 1 254 ? -1.192 7.528 -7.145 1.00 88.62 254 LEU A CA 1
ATOM 1850 C C . LEU A 1 254 ? -1.278 8.887 -6.439 1.00 88.62 254 LEU A C 1
ATOM 1852 O O . LEU A 1 254 ? -1.100 8.988 -5.230 1.00 88.62 254 LEU A O 1
ATOM 1856 N N . VAL A 1 255 ? -1.551 9.956 -7.185 1.00 87.38 255 VAL A N 1
ATOM 1857 C CA . VAL A 1 255 ? -1.645 11.306 -6.623 1.00 87.38 255 VAL A CA 1
ATOM 1858 C C . VAL A 1 255 ? -3.111 11.752 -6.600 1.00 87.38 255 VAL A C 1
ATOM 1860 O O . VAL A 1 255 ? -3.756 11.785 -7.660 1.00 87.38 255 VAL A O 1
ATOM 1863 N N . PRO A 1 256 ? -3.653 12.126 -5.422 1.00 83.94 256 PRO A N 1
ATOM 1864 C CA . PRO A 1 256 ? -4.950 12.786 -5.304 1.00 83.94 256 PRO A CA 1
ATOM 1865 C C . PRO A 1 256 ? -5.099 13.955 -6.273 1.00 83.94 256 PRO A C 1
ATOM 1867 O O . PRO A 1 256 ? -4.297 14.884 -6.275 1.00 83.94 256 PRO A O 1
ATOM 1870 N N . SER A 1 257 ? -6.131 13.913 -7.116 1.00 84.19 257 SER A N 1
ATOM 1871 C CA . SER A 1 257 ? -6.403 14.967 -8.098 1.00 84.19 257 SER A CA 1
ATOM 1872 C C . SER A 1 257 ? -7.890 15.061 -8.433 1.00 84.19 257 SER A C 1
ATOM 1874 O O . SER A 1 257 ? -8.642 14.103 -8.266 1.00 84.19 257 SER A O 1
ATOM 1876 N N . ALA A 1 258 ? -8.328 16.209 -8.957 1.00 85.06 258 ALA A N 1
ATOM 1877 C CA . ALA A 1 258 ? -9.706 16.439 -9.407 1.00 85.06 258 ALA A CA 1
ATOM 1878 C C . ALA A 1 258 ? -10.011 15.763 -10.765 1.00 85.06 258 ALA A C 1
ATOM 1880 O O . ALA A 1 258 ? -10.591 16.367 -11.664 1.00 85.06 258 ALA A O 1
ATOM 1881 N N . ARG A 1 259 ? -9.572 14.512 -10.943 1.00 89.31 259 ARG A N 1
ATOM 1882 C CA . ARG A 1 259 ? -9.801 13.707 -12.151 1.00 89.31 259 ARG A CA 1
ATOM 1883 C C . ARG A 1 259 ? -10.986 12.754 -11.951 1.00 89.31 259 ARG A C 1
ATOM 1885 O O . ARG A 1 259 ? -11.202 12.297 -10.828 1.00 89.31 259 ARG A O 1
ATOM 1892 N N . PRO A 1 260 ? -11.702 12.353 -13.020 1.00 90.69 260 PRO A N 1
ATOM 1893 C CA . PRO A 1 260 ? -12.822 11.410 -12.917 1.00 90.69 260 PRO A CA 1
ATOM 1894 C C . PRO A 1 260 ? -12.474 10.093 -12.207 1.00 90.69 260 PRO A C 1
ATOM 1896 O O . PRO A 1 260 ? -13.300 9.549 -11.481 1.00 90.69 260 PRO A O 1
ATOM 1899 N N . ALA A 1 261 ? -11.232 9.615 -12.338 1.00 92.00 261 ALA A N 1
ATOM 1900 C CA . ALA A 1 261 ? -10.747 8.425 -11.636 1.00 92.00 261 ALA A CA 1
ATOM 1901 C C . ALA A 1 261 ? -10.897 8.519 -10.105 1.00 92.00 261 ALA A C 1
ATOM 1903 O O . ALA A 1 261 ? -11.247 7.540 -9.451 1.00 92.00 261 ALA A O 1
ATOM 1904 N N . TRP A 1 262 ? -10.716 9.708 -9.528 1.00 93.88 262 TRP A N 1
ATOM 1905 C CA . TRP A 1 262 ? -10.888 9.923 -8.092 1.00 93.88 262 TRP A CA 1
ATOM 1906 C C . TRP A 1 262 ? -12.356 9.947 -7.667 1.00 93.88 262 TRP A C 1
ATOM 1908 O O . TRP A 1 262 ? -12.678 9.478 -6.577 1.00 93.88 262 TRP A O 1
ATOM 1918 N N . ILE A 1 263 ? -13.265 10.388 -8.541 1.00 93.50 263 ILE A N 1
ATOM 1919 C CA . ILE A 1 263 ? -14.710 10.243 -8.311 1.00 93.50 263 ILE A CA 1
ATOM 1920 C C . ILE A 1 263 ? -15.069 8.756 -8.244 1.00 93.50 263 ILE A C 1
ATOM 1922 O O . ILE A 1 263 ? -15.787 8.342 -7.336 1.00 93.50 263 ILE A O 1
ATOM 1926 N N . VAL A 1 264 ? -14.518 7.938 -9.147 1.00 95.25 264 VAL A N 1
ATOM 1927 C CA . VAL A 1 264 ? -14.711 6.480 -9.124 1.00 95.25 264 VAL A CA 1
ATOM 1928 C C . VAL A 1 264 ? -14.197 5.879 -7.812 1.00 95.25 264 VAL A C 1
ATOM 1930 O O . VAL A 1 264 ? -14.924 5.115 -7.181 1.00 95.25 264 VAL A O 1
ATOM 1933 N N . ILE A 1 265 ? -13.004 6.267 -7.343 1.00 96.50 265 ILE A N 1
ATOM 1934 C CA . ILE A 1 265 ? -12.463 5.821 -6.044 1.00 96.50 265 ILE A CA 1
ATOM 1935 C C . ILE A 1 265 ? -13.412 6.184 -4.891 1.00 96.50 265 ILE A C 1
ATOM 1937 O O . ILE A 1 265 ? -13.690 5.339 -4.038 1.00 96.50 265 ILE A O 1
ATOM 1941 N N . VAL A 1 266 ? -13.952 7.406 -4.865 1.00 95.56 266 VAL A N 1
ATOM 1942 C CA . VAL A 1 266 ? -14.903 7.841 -3.827 1.00 95.56 266 VAL A CA 1
ATOM 1943 C C . VAL A 1 266 ? -16.197 7.026 -3.884 1.00 95.56 266 VAL A C 1
ATOM 1945 O O . VAL A 1 266 ? -16.627 6.497 -2.860 1.00 95.56 266 VAL A O 1
ATOM 1948 N N . VAL A 1 267 ? -16.786 6.858 -5.070 1.00 97.12 267 VAL A N 1
ATOM 1949 C CA . VAL A 1 267 ? -18.029 6.092 -5.262 1.00 97.12 267 VAL A CA 1
ATOM 1950 C C . VAL A 1 267 ? -17.847 4.631 -4.848 1.00 97.12 267 VAL A C 1
ATOM 1952 O O . VAL A 1 267 ? -18.664 4.094 -4.097 1.00 97.12 267 VAL A O 1
ATOM 1955 N N . LEU A 1 268 ? -16.757 3.990 -5.277 1.00 97.94 268 LEU A N 1
ATOM 1956 C CA . LEU A 1 268 ? -16.442 2.612 -4.898 1.00 97.94 268 LEU A CA 1
ATOM 1957 C C . LEU A 1 268 ? -16.174 2.486 -3.395 1.00 97.94 268 LEU A C 1
ATOM 1959 O O . LEU A 1 268 ? -16.622 1.523 -2.775 1.00 97.94 268 LEU A O 1
ATOM 1963 N N . THR A 1 269 ? -15.525 3.477 -2.780 1.00 98.06 269 THR A N 1
ATOM 1964 C CA . THR A 1 269 ? -15.341 3.522 -1.322 1.00 98.06 269 THR A CA 1
ATOM 1965 C C . THR A 1 269 ? -16.692 3.546 -0.610 1.00 98.06 269 THR A C 1
ATOM 1967 O O . THR A 1 269 ? -16.932 2.737 0.288 1.00 98.06 269 THR A O 1
ATOM 1970 N N . SER A 1 270 ? -17.612 4.417 -1.035 1.00 97.31 270 SER A N 1
ATOM 1971 C CA . SER A 1 270 ? -18.971 4.470 -0.486 1.00 97.31 270 SER A CA 1
ATOM 1972 C C . SER A 1 270 ? -19.723 3.150 -0.673 1.00 97.31 270 SER A C 1
ATOM 1974 O O . SER A 1 270 ? -20.402 2.701 0.251 1.00 97.31 270 SER A O 1
ATOM 1976 N N . ALA A 1 271 ? -19.564 2.491 -1.825 1.00 97.06 271 ALA A N 1
ATOM 1977 C CA . ALA A 1 271 ? -20.165 1.187 -2.091 1.00 97.06 271 ALA A CA 1
ATOM 1978 C C . ALA A 1 271 ? -19.622 0.095 -1.152 1.00 97.06 271 ALA A C 1
ATOM 1980 O O . ALA A 1 271 ? -20.408 -0.670 -0.593 1.00 97.06 271 ALA A O 1
ATOM 1981 N N . VAL A 1 272 ? -18.307 0.053 -0.906 1.00 96.38 272 VAL A N 1
ATOM 1982 C CA . VAL A 1 272 ? -17.687 -0.890 0.042 1.00 96.38 272 VAL A CA 1
ATOM 1983 C C . VAL A 1 272 ? -18.177 -0.642 1.471 1.00 96.38 272 VAL A C 1
ATOM 1985 O O . VAL A 1 272 ? -18.520 -1.595 2.173 1.00 96.38 272 VAL A O 1
ATOM 1988 N N . VAL A 1 273 ? -18.286 0.621 1.898 1.00 95.25 273 VAL A N 1
ATOM 1989 C CA . VAL A 1 273 ? -18.849 0.978 3.215 1.00 95.25 273 VAL A CA 1
ATOM 1990 C C . VAL A 1 273 ? -20.303 0.512 3.336 1.00 95.25 273 VAL A C 1
ATOM 1992 O O . VAL A 1 273 ? -20.676 -0.090 4.344 1.00 95.25 273 VAL A O 1
ATOM 1995 N N . ALA A 1 274 ? -21.118 0.747 2.304 1.00 93.12 274 ALA A N 1
ATOM 1996 C CA . ALA A 1 274 ? -22.520 0.338 2.271 1.00 93.12 274 ALA A CA 1
ATOM 1997 C C . ALA A 1 274 ? -22.697 -1.189 2.222 1.00 93.12 274 ALA A C 1
ATOM 1999 O O . ALA A 1 274 ? -23.640 -1.717 2.805 1.00 93.12 274 ALA A O 1
ATOM 2000 N N . ALA A 1 275 ? -21.802 -1.913 1.549 1.00 89.94 275 ALA A N 1
ATOM 2001 C CA . ALA A 1 275 ? -21.801 -3.372 1.547 1.00 89.94 275 ALA A CA 1
ATOM 2002 C C . ALA A 1 275 ? -21.405 -3.930 2.924 1.00 89.94 275 ALA A C 1
ATOM 2004 O O . ALA A 1 275 ? -22.057 -4.838 3.439 1.00 89.94 275 ALA A O 1
ATOM 2005 N N . GLY A 1 276 ? -20.381 -3.347 3.555 1.00 85.75 276 GLY A N 1
ATOM 2006 C CA . GLY A 1 276 ? -19.906 -3.759 4.876 1.00 85.75 276 GLY A CA 1
ATOM 2007 C C . GLY A 1 276 ? -20.925 -3.534 5.995 1.00 85.75 276 GLY A C 1
ATOM 2008 O O . GLY A 1 276 ? -21.007 -4.347 6.913 1.00 85.75 276 GLY A O 1
ATOM 2009 N N . SER A 1 277 ? -21.742 -2.479 5.912 1.00 81.88 277 SER A N 1
ATOM 2010 C CA . SER A 1 277 ? -22.787 -2.193 6.907 1.00 81.88 277 SER A CA 1
ATOM 2011 C C . SER A 1 277 ? -23.991 -3.139 6.841 1.00 81.88 277 SER A C 1
ATOM 2013 O O . SER A 1 277 ? -24.750 -3.216 7.806 1.00 81.88 277 SER A O 1
ATOM 2015 N N . ARG A 1 278 ? -24.158 -3.877 5.735 1.00 75.62 278 ARG A N 1
ATOM 2016 C CA . ARG A 1 278 ? -25.248 -4.847 5.529 1.00 75.62 278 ARG A CA 1
ATOM 2017 C C . ARG A 1 278 ? -24.929 -6.252 6.047 1.00 75.62 278 ARG A C 1
ATOM 2019 O O . ARG A 1 278 ? -25.823 -7.093 6.079 1.00 75.62 278 ARG A O 1
ATOM 2026 N N . LEU A 1 279 ? -23.683 -6.532 6.438 1.00 66.38 279 LEU A N 1
ATOM 2027 C CA . LEU A 1 279 ? -23.313 -7.839 6.984 1.00 66.38 279 LEU A CA 1
ATOM 2028 C C . LEU A 1 279 ? -23.857 -7.986 8.418 1.00 66.38 279 LEU A C 1
ATOM 2030 O O . LEU A 1 279 ? -23.609 -7.105 9.245 1.00 66.38 279 LEU A O 1
ATOM 2034 N N . PRO A 1 280 ? -24.573 -9.081 8.749 1.00 55.31 280 PRO A N 1
ATOM 2035 C CA . PRO A 1 280 ? -25.090 -9.297 10.095 1.00 55.31 280 PRO A CA 1
ATOM 2036 C C . PRO A 1 280 ? -23.951 -9.295 11.117 1.00 55.31 280 PRO A C 1
ATOM 2038 O O . PRO A 1 280 ? -22.971 -10.030 10.969 1.00 55.31 280 PRO A O 1
ATOM 2041 N N . ALA A 1 281 ? -24.086 -8.497 12.179 1.00 57.00 281 ALA A N 1
ATOM 2042 C CA . ALA A 1 281 ? -23.217 -8.635 13.339 1.00 57.00 281 ALA A CA 1
ATOM 2043 C C . ALA A 1 281 ? -23.398 -10.055 13.885 1.00 57.00 281 ALA A C 1
ATOM 2045 O O . ALA A 1 281 ? -24.517 -10.462 14.197 1.00 57.00 281 ALA A O 1
ATOM 2046 N N . SER A 1 282 ? -22.317 -10.830 13.965 1.00 54.94 282 SER A N 1
ATOM 2047 C CA . SER A 1 282 ? -22.404 -12.156 14.572 1.00 54.94 282 SER A CA 1
ATOM 2048 C C . SER A 1 282 ? -22.837 -12.008 16.019 1.00 54.94 282 SER A C 1
ATOM 2050 O O . SER A 1 282 ? -22.192 -11.295 16.791 1.00 54.94 282 SER A O 1
ATOM 2052 N N . ALA A 1 283 ? -23.937 -12.672 16.373 1.00 42.62 283 ALA A N 1
ATOM 2053 C CA . ALA A 1 283 ? -24.323 -12.819 17.762 1.00 42.62 283 ALA A CA 1
ATOM 2054 C C . ALA A 1 283 ? -23.137 -13.435 18.526 1.00 42.62 283 ALA A C 1
ATOM 2056 O O . ALA A 1 283 ? -22.494 -14.357 18.005 1.00 42.62 283 ALA A O 1
ATOM 2057 N N . PRO A 1 284 ? -22.800 -12.937 19.726 1.00 44.06 284 PRO A N 1
ATOM 2058 C CA . PRO A 1 284 ? -21.780 -13.569 20.545 1.00 44.06 284 PRO A CA 1
ATOM 2059 C C . PRO A 1 284 ? -22.153 -15.041 20.730 1.00 44.06 284 PRO A C 1
ATOM 2061 O O . PRO A 1 284 ? -23.269 -15.355 21.139 1.00 44.06 284 PRO A O 1
ATOM 2064 N N . SER A 1 285 ? -21.231 -15.940 20.370 1.00 43.47 285 SER A N 1
ATOM 2065 C CA . SER A 1 285 ? -21.430 -17.383 20.500 1.00 43.47 285 SER A CA 1
ATOM 2066 C C . SER A 1 285 ? -21.888 -17.710 21.922 1.00 43.47 285 SER A C 1
ATOM 2068 O O . SER A 1 285 ? -21.140 -17.518 22.886 1.00 43.47 285 SER A O 1
ATOM 2070 N N . ALA A 1 286 ? -23.121 -18.209 22.039 1.00 42.97 286 ALA A N 1
ATOM 2071 C CA . ALA A 1 286 ? -23.759 -18.622 23.288 1.00 42.97 286 ALA A CA 1
ATOM 2072 C C . ALA A 1 286 ? -22.969 -19.713 24.044 1.00 42.97 286 ALA A C 1
ATOM 2074 O O . ALA A 1 286 ? -23.239 -19.984 25.210 1.00 42.97 286 ALA A O 1
ATOM 2075 N N . ALA A 1 287 ? -21.927 -20.284 23.428 1.00 45.41 287 ALA A N 1
ATOM 2076 C CA . ALA A 1 287 ? -21.036 -21.266 24.038 1.00 45.41 287 ALA A CA 1
ATOM 2077 C C . ALA A 1 287 ? -20.214 -20.734 25.233 1.00 45.41 287 ALA A C 1
ATOM 2079 O O . ALA A 1 287 ? -19.595 -21.528 25.934 1.00 45.41 287 ALA A O 1
ATOM 2080 N N . ARG A 1 288 ? -20.198 -19.418 25.500 1.00 46.47 288 ARG A N 1
ATOM 2081 C CA . ARG A 1 288 ? -19.497 -18.840 26.665 1.00 46.47 288 ARG A CA 1
ATOM 2082 C C . ARG A 1 288 ? -20.318 -18.771 27.958 1.00 46.47 288 ARG A C 1
ATOM 2084 O O . ARG A 1 288 ? -19.739 -18.457 28.991 1.00 46.47 288 ARG A O 1
ATOM 2091 N N . LEU A 1 289 ? -21.621 -19.060 27.921 1.00 46.78 289 LEU A N 1
ATOM 2092 C CA . LEU A 1 289 ? -22.490 -19.001 29.109 1.00 46.78 289 LEU A CA 1
ATOM 2093 C C . LEU A 1 289 ? -22.779 -20.374 29.739 1.00 46.78 289 LEU A C 1
ATOM 2095 O O . LEU A 1 289 ? -23.377 -20.427 30.802 1.00 46.78 289 LEU A O 1
ATOM 2099 N N . SER A 1 290 ? -22.328 -21.483 29.143 1.00 47.28 290 SER A N 1
ATOM 2100 C CA . SER A 1 290 ? -22.667 -22.831 29.633 1.00 47.28 290 SER A CA 1
ATOM 2101 C C . SER A 1 290 ? -21.654 -23.446 30.611 1.00 47.28 290 SER A C 1
ATOM 2103 O O . SER A 1 290 ? -21.894 -24.546 31.101 1.00 47.28 290 SER A O 1
ATOM 2105 N N . SER A 1 291 ? -20.520 -22.799 30.900 1.00 49.38 291 SER A N 1
ATOM 2106 C CA . SER A 1 291 ? -19.450 -23.401 31.718 1.00 49.38 291 SER A CA 1
ATOM 2107 C C . SER A 1 291 ? -19.329 -22.846 33.143 1.00 49.38 291 SER A C 1
ATOM 2109 O O . SER A 1 291 ? -18.374 -23.200 33.828 1.00 49.38 291 SER A O 1
ATOM 2111 N N . ALA A 1 292 ? -20.247 -21.983 33.596 1.00 51.56 292 ALA A N 1
ATOM 2112 C CA . ALA A 1 292 ? -20.186 -21.383 34.937 1.00 51.56 292 ALA A CA 1
ATOM 2113 C C . ALA A 1 292 ? -21.189 -21.960 35.962 1.00 51.56 292 ALA A C 1
ATOM 2115 O O . ALA A 1 292 ? -20.964 -21.786 37.154 1.00 51.56 292 ALA A O 1
ATOM 2116 N N . ASP A 1 293 ? -22.217 -22.713 35.545 1.00 49.38 293 ASP A N 1
ATOM 2117 C CA . ASP A 1 293 ? -23.348 -23.078 36.426 1.00 49.38 293 ASP A CA 1
ATOM 2118 C C . ASP A 1 293 ? -23.449 -24.573 36.798 1.00 49.38 293 ASP A C 1
ATOM 2120 O O . ASP A 1 293 ? -24.520 -25.081 37.114 1.00 49.38 293 ASP A O 1
ATOM 2124 N N . CYS A 1 294 ? -22.338 -25.312 36.821 1.00 49.09 294 CYS A N 1
ATOM 2125 C CA . CYS A 1 294 ? -22.317 -26.684 37.355 1.00 49.09 294 CYS A CA 1
ATOM 2126 C C . CYS A 1 294 ? -21.294 -26.842 38.483 1.00 49.09 294 CYS A C 1
ATOM 2128 O O . CYS A 1 294 ? -20.346 -27.617 38.393 1.00 49.09 294 CYS A O 1
ATOM 2130 N N . VAL A 1 295 ? -21.513 -26.119 39.581 1.00 59.47 295 VAL A N 1
ATOM 2131 C CA . VAL A 1 295 ? -20.992 -26.501 40.900 1.00 59.47 295 VAL A CA 1
ATOM 2132 C C . VAL A 1 295 ? -22.210 -26.754 41.791 1.00 59.47 295 VAL A C 1
ATOM 2134 O O . VAL A 1 295 ? -22.896 -25.798 42.150 1.00 59.47 295 VAL A O 1
ATOM 2137 N N . PRO A 1 296 ? -22.534 -28.012 42.142 1.00 54.69 296 PRO A N 1
ATOM 2138 C CA . PRO A 1 296 ? -23.617 -28.276 43.076 1.00 54.69 296 PRO A CA 1
ATOM 2139 C C . PRO A 1 296 ? -23.234 -27.744 44.468 1.00 54.69 296 PRO A C 1
ATOM 2141 O O . PRO A 1 296 ? -22.061 -27.817 44.856 1.00 54.69 296 PRO A O 1
ATOM 2144 N N . PRO A 1 297 ? -24.193 -27.224 45.252 1.00 50.97 297 PRO A N 1
ATOM 2145 C CA . PRO A 1 297 ? -23.913 -26.755 46.599 1.00 50.97 297 PRO A CA 1
ATOM 2146 C C . PRO A 1 297 ? -23.450 -27.937 47.459 1.00 50.97 297 PRO A C 1
ATOM 2148 O O . PRO A 1 297 ? -24.169 -28.921 47.634 1.00 50.97 297 PRO A O 1
ATOM 2151 N N . ARG A 1 298 ? -22.232 -27.847 48.009 1.00 60.66 298 ARG A N 1
ATOM 2152 C CA . ARG A 1 298 ? -21.758 -28.775 49.044 1.00 60.66 298 ARG A CA 1
ATOM 2153 C C . ARG A 1 298 ? -22.702 -28.676 50.241 1.00 60.66 298 ARG A C 1
ATOM 2155 O O . ARG A 1 298 ? -22.803 -27.630 50.879 1.00 60.66 298 ARG A O 1
ATOM 2162 N N . GLY A 1 299 ? -23.400 -29.776 50.510 1.00 50.84 299 GLY A N 1
ATOM 2163 C CA . GLY A 1 299 ? -24.361 -29.899 51.595 1.00 50.84 299 GLY A CA 1
ATOM 2164 C C . GLY A 1 299 ? -23.760 -29.553 52.957 1.00 50.84 299 GLY A C 1
ATOM 2165 O O . GLY A 1 299 ? -22.670 -30.003 53.315 1.00 50.84 299 GLY A O 1
ATOM 2166 N N . ARG A 1 300 ? -24.521 -28.770 53.728 1.00 51.19 300 ARG A N 1
ATOM 2167 C CA . ARG A 1 300 ? -24.354 -28.614 55.174 1.00 51.19 300 ARG A CA 1
ATOM 2168 C C . ARG A 1 300 ? -24.456 -29.992 55.828 1.00 51.19 300 ARG A C 1
ATOM 2170 O O . ARG A 1 300 ? -25.530 -30.588 55.828 1.00 51.19 300 ARG A O 1
ATOM 2177 N N . ARG A 1 301 ? -23.369 -30.476 56.432 1.00 53.62 301 ARG A N 1
ATOM 2178 C CA . ARG A 1 301 ? -23.471 -31.506 57.471 1.00 53.62 301 ARG A CA 1
ATOM 2179 C C . ARG A 1 301 ? -23.890 -30.827 58.769 1.00 53.62 301 ARG A C 1
ATOM 2181 O O . ARG A 1 301 ? -23.112 -30.108 59.384 1.00 53.62 301 ARG A O 1
ATOM 2188 N N . SER A 1 302 ? -25.151 -31.041 59.121 1.00 55.16 302 SER A N 1
ATOM 2189 C CA . SER A 1 302 ? -25.616 -31.023 60.501 1.00 55.16 302 SER A CA 1
ATOM 2190 C C . SER A 1 302 ? -25.014 -32.236 61.208 1.00 55.16 302 SER A C 1
ATOM 2192 O O . SER A 1 302 ? -25.173 -33.362 60.738 1.00 55.16 302 SER A O 1
ATOM 2194 N N . SER A 1 303 ? -24.325 -32.003 62.317 1.00 53.97 303 SER A N 1
ATOM 2195 C CA . SER A 1 303 ? -24.092 -33.022 63.335 1.00 53.97 303 SER A CA 1
ATOM 2196 C C . SER A 1 303 ? -24.168 -32.357 64.702 1.00 53.97 303 SER A C 1
ATOM 2198 O O . SER A 1 303 ? -23.168 -31.938 65.278 1.00 53.97 303 SER A O 1
ATOM 2200 N N . SER A 1 304 ? -25.399 -32.227 65.181 1.00 56.09 304 SER A N 1
ATOM 2201 C CA . SER A 1 304 ? -25.733 -32.382 66.591 1.00 56.09 304 SER A CA 1
ATOM 2202 C C . SER A 1 304 ? -25.435 -33.823 67.014 1.00 56.09 304 SER A C 1
ATOM 2204 O O . SER A 1 304 ? -25.881 -34.730 66.317 1.00 56.09 304 SER A O 1
ATOM 2206 N N . HIS A 1 305 ? -24.699 -34.025 68.108 1.00 55.03 305 HIS A N 1
ATOM 2207 C CA . HIS A 1 305 ? -25.047 -34.930 69.214 1.00 55.03 305 HIS A CA 1
ATOM 2208 C C . HIS A 1 305 ? -23.917 -34.982 70.260 1.00 55.03 305 HIS A C 1
ATOM 2210 O O . HIS A 1 305 ? -22.790 -35.332 69.915 1.00 55.03 305 HIS A O 1
ATOM 2216 N N . LEU A 1 306 ? -24.340 -34.733 71.511 1.00 51.47 306 LEU A N 1
ATOM 2217 C CA . LEU A 1 306 ? -23.740 -35.046 72.820 1.00 51.47 306 LEU A CA 1
ATOM 2218 C C . LEU A 1 306 ? -22.695 -34.070 73.376 1.00 51.47 306 LEU A C 1
ATOM 2220 O O . LEU A 1 306 ? -21.559 -34.020 72.865 1.00 51.47 306 LEU A O 1
#

Foldseek 3Di:
DVVLLVLLQCQQAPPPQVLDDLRDDGHNVRSVLRSLLVLLFPVLLLLLLLLLLLLLLVVDPVSVVLSVQLNVQLPLCLPPPSDDPNDSPDVVSSVSNNVSNVSSVVSQVVSCVVPNPDDDDDDPCVVVLVVVLVVLVLLCVLQVCLSNVHFQCPPPPSVVQFFFQDWFDAPPDPDTDGLHGHHHACLVSLSVLLNSLSVSLRSLLVGPDPVSSLVSLLSSLLSNLLSVLRNCQSSCRRVQCRVVVDVDHDDDSSHDDPDVVVVVSNVSSVVSSVVVVPDDDDDPPPVVVPPPPPDPDDDDDDDDDD

Secondary structure (DSSP, 8-state):
-HHHHHHHHHHHHHS-GGGBTT-S--SHHHHHHHHHHHIIIIIHHHHHHHHHHHHHHH--HHHHHHHHHHHHHHGGGGSTTSS-SS----HHHHHHHHHHHHHHHHHHHHHHHHH-S------TTHHHHHHHHHHHHHHTHHHHHHHTT--STTSTTHHHH--SSSEEE-TT-SSEEESS-BS--HHHHHHHHHHHHHHHGGGGGG-S-HHHHHHHHHHHHHHHHHHHHHHHHHHIIIIIITTTS-SPPPPP-SS--SSHHHHHHHHHHHHHHHHHHTSPPPPP-GGGSSSSS-------------

Radius of gyration: 24.19 Å; chains: 1; bounding box: 50×54×100 Å

Organism: NCBI:txid1002870

Sequence (306 aa):
MLAVGVEVLVTYTRIPVRELYHVRSGGIAAGAGRTLAFVGFPVGLAAAAILAIVADRAGRRATAFAAAAGAALAVAIVWPGALDESGLDTPPARALAALGVALTLGLTIVAAARGGLGPLGREPGDRVRLAGAAALVVVALPWLAADLGLALDRVPVLGWIFQTDVLARQPGRPGLHPAVHDGHHHGMDGVLLALSALLLSRAVPHLRHRRLRACLGVYLAFLLVYGTANAVQDAWLEQVVKRGWSTTELPMMLVPSARPAWIVIVVLTSAVVAAGSRLPASAPSAARLSSADCVPPRGRRSSSHL

pLDDT: mean 87.68, std 13.77, range [42.62, 98.69]